Protein AF-A0A6J7L8B0-F1 (afdb_monomer_lite)

Organism: NCBI:txid449393

Secondary structure (DSSP, 8-state):
-HHHHTTS-HHHHTSHHHHHHHHHHHHHHHHHHHHHHHHHHHHHHHHHHHHHHH------TTS-PPPP----HHHHHHHHHHHHHHHHHHHHHHH-TT--HHHHHHHHHHHHHHHHHHHHTHHHHIIIIIHHHHHHHHHHHHHHHHHTHHHHH-GGGTTTSHHHHHHHHHHHHHHHHHHHHHHHHHHHHHHH--

Radius of gyration: 20.3 Å; chains: 1; bounding box: 41×28×69 Å

pLDDT: mean 86.46, std 14.94, range [37.16, 98.25]

Foldseek 3Di:
DLLVVCVPDVVVVPPLVSLLVNLLVLLVVLLVVLVVLVVVLVVVVVVLVVCVVPPPPPPPPPDDPDDDPPPPSVLSNLLSVLSNLLSVLSNQCSVPVLGDLSSLVSNLSSLVSNLVSLVVCLVVCCVQQNNVLSVLLSVLSVLRNVLSVVCNVPSPQQPPDCSVVSSVVSVVSSVVSNVVSVVSSVVSNVVVVD

Structure (mmCIF, N/CA/C/O backbone):
data_AF-A0A6J7L8B0-F1
#
_entry.id   AF-A0A6J7L8B0-F1
#
loop_
_atom_site.group_PDB
_atom_site.id
_atom_site.type_symbol
_atom_site.label_atom_id
_atom_site.label_alt_id
_atom_site.label_comp_id
_atom_site.label_asym_id
_atom_site.label_entity_id
_atom_site.label_seq_id
_atom_site.pdbx_PDB_ins_code
_atom_site.Cartn_x
_atom_site.Cartn_y
_atom_site.Cartn_z
_atom_site.occupancy
_atom_site.B_iso_or_equiv
_atom_site.auth_seq_id
_atom_site.auth_comp_id
_atom_site.auth_asym_id
_atom_site.auth_atom_id
_atom_site.pdbx_PDB_model_num
ATOM 1 N N . MET A 1 1 ? -2.057 14.148 -6.421 1.00 43.88 1 MET A N 1
ATOM 2 C CA . MET A 1 1 ? -2.623 14.858 -7.591 1.00 43.88 1 MET A CA 1
ATOM 3 C C . MET A 1 1 ? -1.571 15.156 -8.665 1.00 43.88 1 MET A C 1
ATOM 5 O O . MET A 1 1 ? -1.911 15.058 -9.833 1.00 43.88 1 MET A O 1
ATOM 9 N N . ALA A 1 2 ? -0.298 15.406 -8.315 1.00 37.16 2 ALA A N 1
ATOM 10 C CA . ALA A 1 2 ? 0.785 15.598 -9.295 1.00 37.16 2 ALA A CA 1
ATOM 11 C C . ALA A 1 2 ? 1.044 14.383 -10.218 1.00 37.16 2 ALA A C 1
ATOM 13 O O . ALA A 1 2 ? 1.330 14.567 -11.392 1.00 37.16 2 ALA A O 1
ATOM 14 N N . THR A 1 3 ? 0.859 13.146 -9.744 1.00 45.25 3 THR A N 1
ATOM 15 C CA . THR A 1 3 ? 1.050 11.918 -10.546 1.00 45.25 3 THR A CA 1
ATOM 16 C C . THR A 1 3 ? 0.014 11.727 -11.659 1.00 45.25 3 THR A C 1
ATOM 18 O O . THR A 1 3 ? 0.317 11.090 -12.659 1.00 45.25 3 THR A O 1
ATOM 21 N N . PHE A 1 4 ? -1.191 12.293 -11.521 1.00 46.09 4 PHE A N 1
ATOM 22 C CA . PHE A 1 4 ? -2.248 12.170 -12.537 1.00 46.09 4 PHE A CA 1
ATOM 23 C C . PHE A 1 4 ? -2.054 13.152 -13.704 1.00 46.09 4 PHE A C 1
ATOM 25 O O . PHE A 1 4 ? -2.478 12.871 -14.818 1.00 46.09 4 PHE A O 1
ATOM 32 N N . PHE A 1 5 ? -1.373 14.281 -13.468 1.00 44.25 5 PHE A N 1
ATOM 33 C CA . PHE A 1 5 ? -1.120 15.300 -14.492 1.00 44.25 5 PHE A CA 1
ATOM 34 C C . PHE A 1 5 ? -0.081 14.863 -15.536 1.00 44.25 5 PHE A C 1
ATOM 36 O O . PHE A 1 5 ? -0.153 15.293 -16.684 1.00 44.25 5 PHE A O 1
ATOM 43 N N . PHE A 1 6 ? 0.841 13.963 -15.178 1.00 47.53 6 PHE A N 1
ATOM 44 C CA . PHE A 1 6 ? 1.826 13.424 -16.122 1.00 47.53 6 PHE A CA 1
ATOM 45 C C . PHE A 1 6 ? 1.233 12.413 -17.112 1.00 47.53 6 PHE A C 1
ATOM 47 O O . PHE A 1 6 ? 1.821 12.199 -18.162 1.00 47.53 6 PHE A O 1
ATOM 54 N N . ALA A 1 7 ? 0.056 11.842 -16.840 1.00 47.72 7 ALA A N 1
ATOM 55 C CA . ALA A 1 7 ? -0.567 10.850 -17.718 1.00 47.72 7 ALA A CA 1
ATOM 56 C C . ALA A 1 7 ? -1.222 11.444 -18.985 1.00 47.72 7 ALA A C 1
ATOM 58 O O . ALA A 1 7 ? -1.631 10.687 -19.859 1.00 47.72 7 ALA A O 1
ATOM 59 N N . ILE A 1 8 ? -1.355 12.774 -19.090 1.00 48.62 8 ILE A N 1
ATOM 60 C CA . ILE A 1 8 ? -2.202 13.421 -20.114 1.00 48.62 8 ILE A CA 1
ATOM 61 C C . ILE A 1 8 ? -1.377 14.082 -21.237 1.00 48.62 8 ILE A C 1
ATOM 63 O O . ILE A 1 8 ? -1.916 14.354 -22.306 1.00 48.62 8 ILE A O 1
ATOM 67 N N . ASN A 1 9 ? -0.067 14.297 -21.050 1.00 47.19 9 ASN A N 1
ATOM 68 C CA . ASN A 1 9 ? 0.798 14.849 -22.096 1.00 47.19 9 ASN A CA 1
ATOM 69 C C . ASN A 1 9 ? 2.010 13.935 -22.372 1.00 47.19 9 ASN A C 1
ATOM 71 O O . ASN A 1 9 ? 2.998 14.010 -21.634 1.00 47.19 9 ASN A O 1
ATOM 75 N N . PRO A 1 10 ? 1.965 13.096 -23.426 1.00 54.75 10 PRO A N 1
ATOM 76 C CA . PRO A 1 10 ? 3.052 12.175 -23.756 1.00 54.75 10 PRO A CA 1
ATOM 77 C C . PRO A 1 10 ? 4.378 12.893 -24.050 1.00 54.75 10 PRO A C 1
ATOM 79 O O . PRO A 1 10 ? 5.430 12.356 -23.727 1.00 54.75 10 PRO A O 1
ATOM 82 N N . ALA A 1 11 ? 4.350 14.141 -24.536 1.00 56.47 11 ALA A N 1
ATOM 83 C CA . ALA A 1 11 ? 5.562 14.903 -24.854 1.00 56.47 11 ALA A CA 1
ATOM 84 C C . ALA A 1 11 ? 6.365 15.347 -23.611 1.00 56.47 11 ALA A C 1
ATOM 86 O O . ALA A 1 11 ? 7.567 15.569 -23.695 1.00 56.47 11 ALA A O 1
ATOM 87 N N . ASN A 1 12 ? 5.730 15.448 -22.435 1.00 48.09 12 ASN A N 1
ATOM 88 C CA . ASN A 1 12 ? 6.424 15.783 -21.181 1.00 48.09 12 ASN A CA 1
ATOM 89 C C . ASN A 1 12 ? 6.913 14.542 -20.411 1.00 48.09 12 ASN A C 1
ATOM 91 O O . ASN A 1 12 ? 7.729 14.674 -19.494 1.00 48.09 12 ASN A O 1
ATOM 95 N N . LEU A 1 13 ? 6.436 13.347 -20.779 1.00 51.28 13 LEU A N 1
ATOM 96 C CA . LEU A 1 13 ? 6.905 12.062 -20.246 1.00 51.28 13 LEU A CA 1
ATOM 97 C C . LEU A 1 13 ? 8.243 11.621 -20.859 1.00 51.28 13 LEU A C 1
ATOM 99 O O . LEU A 1 13 ? 8.919 10.779 -20.275 1.00 51.28 13 LEU A O 1
ATOM 103 N N . GLU A 1 14 ? 8.653 12.210 -21.985 1.00 51.12 14 GLU A N 1
ATOM 104 C CA . GLU A 1 14 ? 9.915 11.871 -22.659 1.00 51.12 14 GLU A CA 1
ATOM 105 C C . GLU A 1 14 ? 11.159 12.376 -21.919 1.00 51.12 14 GLU A C 1
ATOM 107 O O . GLU A 1 14 ? 12.271 11.911 -22.173 1.00 51.12 14 GLU A O 1
ATOM 112 N N . THR A 1 15 ? 11.005 13.278 -20.943 1.00 62.84 15 THR A N 1
ATOM 113 C CA . THR A 1 15 ? 12.126 13.609 -20.062 1.00 62.84 15 THR A CA 1
ATOM 114 C C . THR A 1 15 ? 12.188 12.601 -18.921 1.00 62.84 15 THR A C 1
ATOM 116 O O . THR A 1 15 ? 11.262 12.476 -18.116 1.00 62.84 15 THR A O 1
ATOM 119 N N . SER A 1 16 ? 13.325 11.913 -18.798 1.00 73.00 16 SER A N 1
ATOM 120 C CA . SER A 1 16 ? 13.619 10.974 -17.703 1.00 73.00 16 SER A CA 1
ATOM 121 C C . SER A 1 16 ? 13.335 11.554 -16.304 1.00 73.00 16 SER A C 1
ATOM 123 O O . SER A 1 16 ? 13.082 10.813 -15.356 1.00 73.00 16 SER A O 1
ATOM 125 N N . ASN A 1 17 ? 13.306 12.883 -16.176 1.00 84.31 17 ASN A N 1
ATOM 126 C CA . ASN A 1 17 ? 12.987 13.614 -14.955 1.00 84.31 17 ASN A CA 1
ATOM 127 C C . ASN A 1 17 ? 11.521 13.478 -14.506 1.00 84.31 17 ASN A C 1
ATOM 129 O O . ASN A 1 17 ? 11.278 13.351 -13.306 1.00 84.31 17 ASN A O 1
ATOM 133 N N . GLY A 1 18 ? 10.547 13.473 -15.424 1.00 83.44 18 GLY A N 1
ATOM 134 C CA . GLY A 1 18 ? 9.123 13.370 -15.069 1.00 83.44 18 GLY A CA 1
ATOM 135 C C . GLY A 1 18 ? 8.784 12.017 -14.438 1.00 83.44 18 GLY A C 1
ATOM 136 O O . GLY A 1 18 ? 8.147 11.943 -13.385 1.00 83.44 18 GLY A O 1
ATOM 137 N N . VAL A 1 19 ? 9.309 10.944 -15.031 1.00 84.06 19 VAL A N 1
ATOM 138 C CA . VAL A 1 19 ? 9.176 9.572 -14.521 1.00 84.06 19 VAL A CA 1
ATOM 139 C C . VAL A 1 19 ? 9.835 9.433 -13.143 1.00 84.06 19 VAL A C 1
ATOM 141 O O . VAL A 1 19 ? 9.203 8.956 -12.198 1.00 84.06 19 VAL A O 1
ATOM 144 N N . ARG A 1 20 ? 11.067 9.941 -12.983 1.00 89.06 20 ARG A N 1
ATOM 145 C CA . ARG A 1 20 ? 11.772 9.963 -11.686 1.00 89.06 20 ARG A CA 1
ATOM 146 C C . ARG A 1 20 ? 10.985 10.712 -10.614 1.00 89.06 20 ARG A C 1
ATOM 148 O O . ARG A 1 20 ? 10.916 10.243 -9.480 1.00 89.06 20 ARG A O 1
ATOM 155 N N . PHE A 1 21 ? 10.370 11.842 -10.958 1.00 89.75 21 PHE A N 1
ATOM 156 C CA . PHE A 1 21 ? 9.535 12.600 -10.028 1.00 89.75 21 PHE A CA 1
ATOM 157 C C . PHE A 1 21 ? 8.294 11.806 -9.595 1.00 89.75 21 PHE A C 1
ATOM 159 O O . PHE A 1 21 ? 7.965 11.778 -8.409 1.00 89.75 21 PHE A O 1
ATOM 166 N N . GLY A 1 22 ? 7.637 11.105 -10.525 1.00 88.31 22 GLY A N 1
ATOM 167 C CA . GLY A 1 22 ? 6.504 10.225 -10.222 1.00 88.31 22 GLY A CA 1
ATOM 168 C C . GLY A 1 22 ? 6.873 9.093 -9.258 1.00 88.31 22 GLY A C 1
ATOM 169 O O . GLY A 1 22 ? 6.180 8.878 -8.255 1.00 88.31 22 GLY A O 1
ATOM 170 N N . TYR A 1 23 ? 7.999 8.418 -9.507 1.00 91.94 23 TYR A N 1
ATOM 171 C CA . TYR A 1 23 ? 8.523 7.393 -8.603 1.00 91.94 23 TYR A CA 1
ATOM 172 C C . TYR A 1 23 ? 8.930 7.970 -7.248 1.00 91.94 23 TYR A C 1
ATOM 174 O O . TYR A 1 23 ? 8.567 7.406 -6.219 1.00 91.94 23 TYR A O 1
ATOM 182 N N . GLY A 1 24 ? 9.591 9.129 -7.225 1.00 93.50 24 GLY A N 1
ATOM 183 C CA . GLY A 1 24 ? 10.009 9.798 -5.993 1.00 93.50 24 GLY A CA 1
ATOM 184 C C . GLY A 1 24 ? 8.828 10.225 -5.125 1.00 93.50 24 GLY A C 1
ATOM 185 O O . GLY A 1 24 ? 8.828 9.985 -3.919 1.00 93.50 24 GLY A O 1
ATOM 186 N N . GLY A 1 25 ? 7.778 10.782 -5.735 1.00 93.06 25 GLY A N 1
ATOM 187 C CA . GLY A 1 25 ? 6.542 11.126 -5.034 1.00 93.06 25 GLY A CA 1
ATOM 188 C C . GLY A 1 25 ? 5.835 9.899 -4.453 1.00 93.06 25 GLY A C 1
ATOM 189 O O . GLY A 1 25 ? 5.372 9.934 -3.312 1.00 93.06 25 GLY A O 1
ATOM 190 N N . THR A 1 26 ? 5.800 8.796 -5.206 1.00 93.12 26 THR A N 1
ATOM 191 C CA . THR A 1 26 ? 5.205 7.526 -4.757 1.00 93.12 26 THR A CA 1
ATOM 192 C C . THR A 1 26 ? 6.014 6.908 -3.614 1.00 93.12 26 THR A C 1
ATOM 194 O O . THR A 1 26 ? 5.443 6.564 -2.579 1.00 93.12 26 THR A O 1
ATOM 197 N N . ALA A 1 27 ? 7.344 6.850 -3.745 1.00 95.56 27 ALA A N 1
ATOM 198 C CA . ALA A 1 27 ? 8.252 6.401 -2.693 1.00 95.56 27 ALA A CA 1
ATOM 199 C C . ALA A 1 27 ? 8.060 7.219 -1.410 1.00 95.56 27 ALA A C 1
ATOM 201 O O . ALA A 1 27 ? 7.824 6.654 -0.344 1.00 95.56 27 ALA A O 1
ATOM 202 N N . GLY A 1 28 ? 8.077 8.551 -1.520 1.00 95.81 28 GLY A N 1
ATOM 203 C CA . GLY A 1 28 ? 7.874 9.453 -0.389 1.00 95.81 28 GLY A CA 1
ATOM 204 C C . GLY A 1 28 ? 6.544 9.205 0.326 1.00 95.81 28 GLY A C 1
ATOM 205 O O . GLY A 1 28 ? 6.524 9.069 1.548 1.00 95.81 28 GLY A O 1
ATOM 206 N N . ALA A 1 29 ? 5.442 9.067 -0.418 1.00 95.25 29 ALA A N 1
ATOM 207 C CA . ALA A 1 29 ? 4.128 8.790 0.161 1.00 95.25 29 ALA A CA 1
ATOM 208 C C . ALA A 1 29 ? 4.082 7.452 0.922 1.00 95.25 29 ALA A C 1
ATOM 210 O O . ALA A 1 29 ? 3.548 7.392 2.032 1.00 95.25 29 ALA A O 1
ATOM 211 N N . LEU A 1 30 ? 4.669 6.391 0.359 1.00 96.75 30 LEU A N 1
ATOM 212 C CA . LEU A 1 30 ? 4.726 5.066 0.987 1.00 96.75 30 LEU A CA 1
ATOM 213 C C . LEU A 1 30 ? 5.591 5.070 2.256 1.00 96.75 30 LEU A C 1
ATOM 215 O O . LEU A 1 30 ? 5.172 4.541 3.287 1.00 96.75 30 LEU A O 1
ATOM 219 N N . LEU A 1 31 ? 6.757 5.720 2.213 1.00 97.44 31 LEU A N 1
ATOM 220 C CA . LEU A 1 31 ? 7.666 5.837 3.357 1.00 97.44 31 LEU A CA 1
ATOM 221 C C . LEU A 1 31 ? 7.046 6.658 4.497 1.00 97.44 31 LEU A C 1
ATOM 223 O O . LEU A 1 31 ? 7.072 6.229 5.652 1.00 97.44 31 LEU A O 1
ATOM 227 N N . ILE A 1 32 ? 6.422 7.798 4.182 1.00 97.31 32 ILE A N 1
ATOM 228 C CA . ILE A 1 32 ? 5.696 8.612 5.169 1.00 97.31 32 ILE A CA 1
ATOM 229 C C . ILE A 1 32 ? 4.519 7.822 5.753 1.00 97.31 32 ILE A C 1
ATOM 231 O O . ILE A 1 32 ? 4.300 7.847 6.967 1.00 97.31 32 ILE A O 1
ATOM 235 N N . GLY A 1 33 ? 3.776 7.092 4.916 1.00 95.50 33 GLY A N 1
ATOM 236 C CA . GLY A 1 33 ? 2.678 6.231 5.353 1.00 95.50 33 GLY A CA 1
ATOM 237 C C . GLY A 1 33 ? 3.142 5.137 6.317 1.00 95.50 33 GLY A C 1
ATOM 238 O O . GLY A 1 33 ? 2.541 4.953 7.376 1.00 95.50 33 GLY A O 1
ATOM 239 N N . SER A 1 34 ? 4.251 4.468 5.995 1.00 97.56 34 SER A N 1
ATOM 240 C CA . SER A 1 34 ? 4.892 3.481 6.865 1.00 97.56 34 SER A CA 1
ATOM 241 C C . SER A 1 34 ? 5.281 4.078 8.220 1.00 97.56 34 SER A C 1
ATOM 243 O O . SER A 1 34 ? 4.831 3.588 9.259 1.00 97.56 34 SER A O 1
ATOM 245 N N . LEU A 1 35 ? 6.031 5.187 8.220 1.00 97.50 35 LEU A N 1
ATOM 246 C CA . LEU A 1 35 ? 6.444 5.879 9.442 1.00 97.50 35 LEU A CA 1
ATOM 247 C C . LEU A 1 35 ? 5.237 6.290 10.293 1.00 97.50 35 LEU A C 1
ATOM 249 O O . LEU A 1 35 ? 5.214 6.061 11.501 1.00 97.50 35 LEU A O 1
ATOM 253 N N . THR A 1 36 ? 4.200 6.840 9.662 1.00 96.75 36 THR A N 1
ATOM 254 C CA . THR A 1 36 ? 2.958 7.237 10.338 1.00 96.75 36 THR A CA 1
ATOM 255 C C . THR A 1 36 ? 2.299 6.046 11.032 1.00 96.75 36 THR A C 1
ATOM 257 O O . THR A 1 36 ? 1.925 6.149 12.202 1.00 96.75 36 THR A O 1
ATOM 260 N N . LEU A 1 37 ? 2.189 4.895 10.359 1.00 94.62 37 LEU A N 1
ATOM 261 C CA . LEU A 1 37 ? 1.629 3.686 10.969 1.00 94.62 37 LEU A CA 1
ATOM 262 C C . LEU A 1 37 ? 2.485 3.175 12.131 1.00 94.62 37 LEU A C 1
ATOM 264 O O . LEU A 1 37 ? 1.926 2.794 13.160 1.00 94.62 37 LEU A O 1
ATOM 268 N N . MET A 1 38 ? 3.815 3.213 12.011 1.00 95.81 38 MET A N 1
ATOM 269 C CA . MET A 1 38 ? 4.724 2.825 13.096 1.00 95.81 38 MET A CA 1
ATOM 270 C C . MET A 1 38 ? 4.593 3.746 14.315 1.00 95.81 38 MET A C 1
ATOM 272 O O . MET A 1 38 ? 4.530 3.261 15.445 1.00 95.81 38 MET A O 1
ATOM 276 N N . LEU A 1 39 ? 4.485 5.061 14.113 1.00 95.50 39 LEU A N 1
ATOM 277 C CA . LEU A 1 39 ? 4.281 6.026 15.199 1.00 95.50 39 LEU A CA 1
ATOM 278 C C . LEU A 1 39 ? 2.924 5.826 15.887 1.00 95.50 39 LEU A C 1
ATOM 280 O O . LEU A 1 39 ? 2.846 5.807 17.117 1.00 95.50 39 LEU A O 1
ATOM 284 N N . VAL A 1 40 ? 1.854 5.608 15.113 1.00 93.56 40 VAL A N 1
ATOM 285 C CA . VAL A 1 40 ? 0.523 5.282 15.656 1.00 93.56 40 VAL A CA 1
ATOM 286 C C . VAL A 1 40 ? 0.562 3.976 16.446 1.00 93.56 40 VAL A C 1
ATOM 288 O O . VAL A 1 40 ? -0.042 3.889 17.516 1.00 93.56 40 VAL A O 1
ATOM 291 N N . HIS A 1 41 ? 1.274 2.969 15.942 1.00 92.44 41 HIS A N 1
ATOM 292 C CA . HIS A 1 41 ? 1.460 1.696 16.623 1.00 92.44 41 HIS A CA 1
ATOM 293 C C . HIS A 1 41 ? 2.172 1.880 17.968 1.00 92.44 41 HIS A C 1
ATOM 295 O O . HIS A 1 41 ? 1.626 1.481 18.995 1.00 92.44 41 HIS A O 1
ATOM 301 N N . ARG A 1 42 ? 3.333 2.549 17.980 1.00 93.62 42 ARG A N 1
ATOM 302 C CA . ARG A 1 42 ? 4.112 2.826 19.199 1.00 93.62 42 ARG A CA 1
ATOM 303 C C . ARG A 1 42 ? 3.311 3.605 20.234 1.00 93.62 42 ARG A C 1
ATOM 305 O O . ARG A 1 42 ? 3.318 3.243 21.404 1.00 93.62 42 ARG A O 1
ATOM 312 N N . ARG A 1 43 ? 2.565 4.626 19.802 1.00 93.31 43 ARG A N 1
ATOM 313 C CA . ARG A 1 43 ? 1.696 5.408 20.690 1.00 93.31 43 ARG A CA 1
ATOM 314 C C . ARG A 1 43 ? 0.575 4.558 21.297 1.00 93.31 43 ARG A C 1
ATOM 316 O O . ARG A 1 43 ? 0.244 4.715 22.468 1.00 93.31 43 ARG A O 1
ATOM 323 N N . LYS A 1 44 ? -0.035 3.658 20.521 1.00 89.25 44 LYS A N 1
ATOM 324 C CA . LYS A 1 44 ? -1.056 2.736 21.048 1.00 89.25 44 LYS A CA 1
ATOM 325 C C . LYS A 1 44 ? -0.461 1.728 22.026 1.00 89.25 44 LYS A C 1
ATOM 327 O O . LYS A 1 44 ? -1.081 1.455 23.046 1.00 89.25 44 LYS A O 1
ATOM 332 N N . GLU A 1 45 ? 0.729 1.214 21.730 1.00 89.75 45 GLU A N 1
ATOM 333 C CA . GLU A 1 45 ? 1.461 0.305 22.613 1.00 89.75 45 GLU A CA 1
ATOM 334 C C . GLU A 1 45 ? 1.781 0.985 23.954 1.00 89.75 45 GLU A C 1
ATOM 336 O O . GLU A 1 45 ? 1.525 0.409 25.008 1.00 89.75 45 GLU A O 1
ATOM 341 N N . SER A 1 46 ? 2.266 2.233 23.932 1.00 89.69 46 SER A N 1
ATOM 342 C CA . SER A 1 46 ? 2.584 2.982 25.153 1.00 89.69 46 SER A CA 1
ATOM 343 C C . SER A 1 46 ? 1.344 3.310 25.986 1.00 89.69 46 SER A C 1
ATOM 345 O O . SER A 1 46 ? 1.384 3.179 27.205 1.00 89.69 46 SER A O 1
ATOM 347 N N . HIS A 1 47 ? 0.229 3.698 25.352 1.00 87.12 47 HIS A N 1
ATOM 348 C CA . HIS A 1 47 ? -1.030 3.930 26.070 1.00 87.12 47 HIS A CA 1
ATOM 349 C C . HIS A 1 47 ? -1.572 2.650 26.705 1.00 87.12 47 HIS A C 1
ATOM 351 O O . HIS A 1 47 ? -2.046 2.701 27.835 1.00 87.12 47 HIS A O 1
ATOM 357 N N . LEU A 1 48 ? -1.473 1.515 26.008 1.00 85.69 48 LEU A N 1
ATOM 358 C CA . LEU A 1 48 ? -1.886 0.231 26.560 1.00 85.69 48 LEU A CA 1
ATOM 359 C C . LEU A 1 48 ? -1.027 -0.136 27.776 1.00 85.69 48 LEU A C 1
ATOM 361 O O . LEU A 1 48 ? -1.583 -0.455 28.816 1.00 85.69 48 LEU A O 1
ATOM 365 N N . LYS A 1 49 ? 0.305 -0.016 27.686 1.00 86.25 49 LYS A N 1
ATOM 366 C CA . LYS A 1 49 ? 1.202 -0.263 28.831 1.00 86.25 49 LYS A CA 1
ATOM 367 C C . LYS A 1 49 ? 0.856 0.621 30.031 1.00 86.25 49 LYS A C 1
ATOM 369 O O . LYS A 1 49 ? 0.640 0.093 31.109 1.00 86.25 49 LYS A O 1
ATOM 374 N N . ALA A 1 50 ? 0.664 1.924 29.824 1.00 85.94 50 ALA A N 1
ATOM 375 C CA . ALA A 1 50 ? 0.264 2.833 30.900 1.00 85.94 50 ALA A CA 1
ATOM 376 C C . ALA A 1 50 ? -1.099 2.466 31.525 1.00 85.94 50 ALA A C 1
ATOM 378 O O . ALA A 1 50 ? -1.285 2.610 32.730 1.00 85.94 50 ALA A O 1
ATOM 379 N N . GLN A 1 51 ? -2.059 1.979 30.729 1.00 83.62 51 GLN A N 1
ATOM 380 C CA . GLN A 1 51 ? -3.335 1.472 31.250 1.00 83.62 51 GLN A CA 1
ATOM 381 C C . GLN A 1 51 ? -3.155 0.192 32.068 1.00 83.62 51 GLN A C 1
ATOM 383 O O . GLN A 1 51 ? -3.788 0.062 33.112 1.00 83.62 51 GLN A O 1
ATOM 388 N N . LEU A 1 52 ? -2.291 -0.731 31.635 1.00 82.19 52 LEU A N 1
ATOM 389 C CA . LEU A 1 52 ? -1.945 -1.905 32.438 1.00 82.19 52 LEU A CA 1
ATOM 390 C C . LEU A 1 52 ? -1.275 -1.490 33.758 1.00 82.19 52 LEU A C 1
ATOM 392 O O . LEU A 1 52 ? -1.660 -1.987 34.809 1.00 82.19 52 LEU A O 1
ATOM 396 N N . ASP A 1 53 ? -0.344 -0.539 33.724 1.00 84.88 53 ASP A N 1
ATOM 397 C CA . ASP A 1 53 ? 0.408 -0.124 34.913 1.00 84.88 53 ASP A CA 1
ATOM 398 C C . ASP A 1 53 ? -0.464 0.626 35.940 1.00 84.88 53 ASP A C 1
ATOM 400 O O . ASP A 1 53 ? -0.248 0.504 37.145 1.00 84.88 53 ASP A O 1
ATOM 404 N N . HIS A 1 54 ? -1.478 1.381 35.491 1.00 76.69 54 HIS A N 1
ATOM 405 C CA . HIS A 1 54 ? -2.344 2.181 36.370 1.00 76.69 54 HIS A CA 1
ATOM 406 C C . HIS A 1 54 ? -3.725 1.572 36.664 1.00 76.69 54 HIS A C 1
ATOM 408 O O . HIS A 1 54 ? -4.398 2.033 37.583 1.00 76.69 54 HIS A O 1
ATOM 414 N N . THR A 1 55 ? -4.207 0.602 35.877 1.00 61.19 55 THR A N 1
ATOM 415 C CA . THR A 1 55 ? -5.631 0.195 35.865 1.00 61.19 55 THR A CA 1
ATOM 416 C C . THR A 1 55 ? -5.854 -1.311 36.015 1.00 61.19 55 THR A C 1
ATOM 418 O O . THR A 1 55 ? -6.824 -1.845 35.483 1.00 61.19 55 THR A O 1
ATOM 421 N N . TYR A 1 56 ? -5.043 -2.003 36.816 1.00 56.44 56 TYR A N 1
ATOM 422 C CA . TYR A 1 56 ? -5.514 -3.237 37.453 1.00 56.44 56 TYR A CA 1
ATOM 423 C C . TYR A 1 56 ? -5.941 -2.965 38.903 1.00 56.44 56 TYR A C 1
ATOM 425 O O . TYR A 1 56 ? -5.250 -3.396 39.828 1.00 56.44 56 TYR A O 1
ATOM 433 N N . PRO A 1 57 ? -7.093 -2.304 39.165 1.00 56.78 57 PRO A N 1
ATOM 434 C CA . PRO A 1 57 ? -7.816 -2.677 40.362 1.00 56.78 57 PRO A CA 1
ATOM 435 C C . PRO A 1 57 ? -8.150 -4.159 40.185 1.00 56.78 57 PRO A C 1
ATOM 437 O O . PRO A 1 57 ? -8.741 -4.555 39.178 1.00 56.78 57 PRO A O 1
ATOM 440 N N . VAL A 1 58 ? -7.707 -4.987 41.128 1.00 62.00 58 VAL A N 1
ATOM 441 C CA . VAL A 1 58 ? -8.180 -6.365 41.269 1.00 62.00 58 VAL A CA 1
ATOM 442 C C . VAL A 1 58 ? -9.701 -6.298 41.136 1.00 62.00 58 VAL A C 1
ATOM 444 O O . VAL A 1 58 ? -10.338 -5.664 41.975 1.00 62.00 58 VAL A O 1
ATOM 447 N N . CYS A 1 59 ? -10.277 -6.832 40.048 1.00 63.84 59 CYS A N 1
ATOM 448 C CA . CYS A 1 59 ? -11.730 -6.844 39.886 1.00 63.84 59 CYS A CA 1
ATOM 449 C C . CYS A 1 59 ? -12.286 -7.498 41.162 1.00 63.84 59 CYS A C 1
ATOM 451 O O . CYS A 1 59 ? -11.936 -8.655 41.422 1.00 63.84 59 CYS A O 1
ATOM 453 N N . PRO A 1 60 ? -13.082 -6.796 41.992 1.00 68.88 60 PRO A N 1
ATOM 454 C CA . PRO A 1 60 ? -13.687 -7.427 43.152 1.00 68.88 60 PRO A CA 1
ATOM 455 C C . PRO A 1 60 ? -14.491 -8.632 42.662 1.00 68.88 60 PRO A C 1
ATOM 457 O O . PRO A 1 60 ? -15.136 -8.568 41.608 1.00 68.88 60 PRO A O 1
ATOM 460 N N . ALA A 1 61 ? -14.374 -9.747 43.386 1.00 72.00 61 ALA A N 1
ATOM 461 C CA . ALA A 1 61 ? -14.957 -11.025 43.000 1.00 72.00 61 ALA A CA 1
ATOM 462 C C . ALA A 1 61 ? -16.432 -10.836 42.600 1.00 72.00 61 ALA A C 1
ATOM 464 O O . ALA A 1 61 ? -17.254 -10.442 43.422 1.00 72.00 61 ALA A O 1
ATOM 465 N N . GLY A 1 62 ? -16.746 -11.074 41.322 1.00 74.31 62 GLY A N 1
ATOM 466 C CA . GLY A 1 62 ? -18.108 -10.983 40.785 1.00 74.31 62 GLY A CA 1
ATOM 467 C C . GLY A 1 62 ? -18.374 -9.874 39.760 1.00 74.31 62 GLY A C 1
ATOM 468 O O . GLY A 1 62 ? -19.448 -9.885 39.165 1.00 74.31 62 GLY A O 1
ATOM 469 N N . CYS A 1 63 ? -17.438 -8.954 39.489 1.00 69.81 63 CYS A N 1
ATOM 470 C CA . CYS A 1 63 ? -17.629 -7.944 38.437 1.00 69.81 63 CYS A CA 1
ATOM 471 C C . CYS A 1 63 ? -17.029 -8.413 37.090 1.00 69.81 63 CYS A C 1
ATOM 473 O O . CYS A 1 63 ? -15.862 -8.815 37.066 1.00 69.81 63 CYS A O 1
ATOM 475 N N . PRO A 1 64 ? -17.768 -8.378 35.961 1.00 68.12 64 PRO A N 1
ATOM 476 C CA . PRO A 1 64 ? -17.228 -8.767 34.660 1.00 68.12 64 PRO A CA 1
ATOM 477 C C . PRO A 1 64 ? -16.151 -7.763 34.234 1.00 68.12 64 PRO A C 1
ATOM 479 O O . PRO A 1 64 ? -16.454 -6.620 33.893 1.00 68.12 64 PRO A O 1
ATOM 482 N N . CYS A 1 65 ? -14.882 -8.177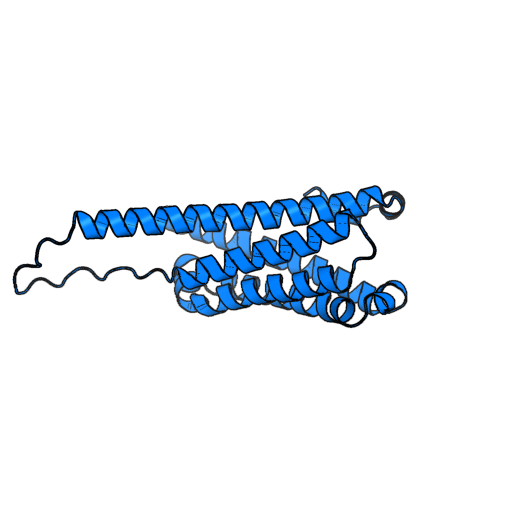 34.273 1.00 69.25 65 CYS A N 1
ATOM 483 C CA . CYS A 1 65 ? -13.780 -7.323 33.847 1.00 69.25 65 CYS A CA 1
ATOM 484 C C . CYS A 1 65 ? -13.998 -6.897 32.386 1.00 69.25 65 CYS A C 1
ATOM 486 O O . CYS A 1 65 ? -14.294 -7.727 31.520 1.00 69.25 65 CYS A O 1
ATOM 488 N N . ALA A 1 66 ? -13.880 -5.594 32.119 1.00 61.34 66 ALA A N 1
ATOM 489 C CA . ALA A 1 66 ? -14.071 -5.051 30.782 1.00 61.34 66 ALA A CA 1
ATOM 490 C C . ALA A 1 66 ? -13.131 -5.764 29.789 1.00 61.34 66 ALA A C 1
ATOM 492 O O . ALA A 1 66 ? -11.949 -5.951 30.093 1.00 61.34 66 ALA A O 1
ATOM 493 N N . PRO A 1 67 ? -13.624 -6.178 28.609 1.00 58.50 67 PRO A N 1
ATOM 494 C CA . PRO A 1 67 ? -12.809 -6.911 27.654 1.00 58.50 67 PRO A CA 1
ATOM 495 C C . PRO A 1 67 ? -11.638 -6.041 27.187 1.00 58.50 67 PRO A C 1
ATOM 497 O O . PRO A 1 67 ? -11.832 -4.968 26.610 1.00 58.50 67 PRO A O 1
ATOM 500 N N . VAL A 1 68 ? -10.415 -6.521 27.415 1.00 60.53 68 VAL A N 1
ATOM 501 C CA . VAL A 1 68 ? -9.192 -5.890 26.911 1.00 60.53 68 VAL A CA 1
ATOM 502 C C . VAL A 1 68 ? -9.238 -5.925 25.385 1.00 60.53 68 VAL A C 1
ATOM 504 O O . VAL A 1 68 ? -9.260 -6.987 24.760 1.00 60.53 68 VAL A O 1
ATOM 507 N N . ILE A 1 69 ? -9.284 -4.747 24.759 1.00 55.25 69 ILE A N 1
ATOM 508 C CA . ILE A 1 69 ? -9.279 -4.623 23.301 1.00 55.25 69 ILE A CA 1
ATOM 509 C C . ILE A 1 69 ? -7.870 -4.963 22.805 1.00 55.25 69 ILE A C 1
ATOM 511 O O . ILE A 1 69 ? -7.009 -4.094 22.680 1.00 55.25 69 ILE A O 1
ATOM 515 N N . HIS A 1 70 ? -7.639 -6.232 22.473 1.00 57.41 70 HIS A N 1
ATOM 516 C CA . HIS A 1 70 ? -6.450 -6.659 21.742 1.00 57.41 70 HIS A CA 1
ATOM 517 C C . HIS A 1 70 ? -6.563 -6.208 20.281 1.00 57.41 70 HIS A C 1
ATOM 519 O O . HIS A 1 70 ? -6.985 -6.946 19.391 1.00 57.41 70 HIS A O 1
ATOM 525 N N . ALA A 1 71 ? -6.206 -4.953 20.009 1.00 61.09 71 ALA A N 1
ATOM 526 C CA . ALA A 1 71 ? -5.860 -4.564 18.651 1.00 61.09 71 ALA A CA 1
ATOM 527 C C . ALA A 1 71 ? -4.621 -5.377 18.240 1.00 61.09 71 ALA A C 1
ATOM 529 O O . ALA A 1 71 ? -3.611 -5.339 18.938 1.00 61.09 71 ALA A O 1
ATOM 530 N N . SER A 1 72 ? -4.696 -6.128 17.135 1.00 78.94 72 SER A N 1
ATOM 531 C CA . SER A 1 72 ? -3.563 -6.924 16.650 1.00 78.94 72 SER A CA 1
ATOM 532 C C . SER A 1 72 ? -2.445 -5.997 16.168 1.00 78.94 72 SER A C 1
ATOM 534 O O . SER A 1 72 ? -2.415 -5.559 15.016 1.00 78.94 72 SER A O 1
ATOM 536 N N . PHE A 1 73 ? -1.538 -5.669 17.086 1.00 87.44 73 PHE A N 1
ATOM 537 C CA . PHE A 1 73 ? -0.320 -4.903 16.843 1.00 87.44 73 PHE A CA 1
ATOM 538 C C . PHE A 1 73 ? 0.463 -5.485 15.658 1.00 87.44 73 PHE A C 1
ATOM 540 O O . PHE A 1 73 ? 0.916 -4.730 14.797 1.00 87.44 73 PHE A O 1
ATOM 547 N N . GLY A 1 74 ? 0.509 -6.817 15.548 1.00 90.31 74 GLY A N 1
ATOM 548 C CA . GLY A 1 74 ? 1.180 -7.527 14.460 1.00 90.31 74 GLY A CA 1
ATOM 549 C C . GLY A 1 74 ? 0.694 -7.126 13.066 1.00 90.31 74 GLY A C 1
ATOM 550 O O . GLY A 1 74 ? 1.519 -6.911 12.185 1.00 90.31 74 GLY A O 1
ATOM 551 N N . VAL A 1 75 ? -0.614 -6.928 12.863 1.00 92.81 75 VAL A N 1
ATOM 552 C CA . VAL A 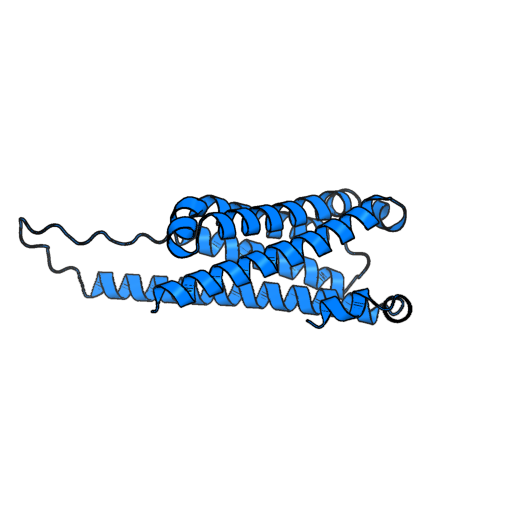1 75 ? -1.133 -6.522 11.545 1.00 92.81 75 VAL A CA 1
ATOM 553 C C . VAL A 1 75 ? -0.691 -5.108 11.175 1.00 92.81 75 VAL A C 1
ATOM 555 O O . VAL A 1 75 ? -0.317 -4.857 10.032 1.00 92.81 75 VAL A O 1
ATOM 558 N N . VAL A 1 76 ? -0.717 -4.172 12.128 1.00 92.62 76 VAL A N 1
ATOM 559 C CA . VAL A 1 76 ? -0.285 -2.791 11.858 1.00 92.62 76 VAL A CA 1
ATOM 560 C C . VAL A 1 76 ? 1.199 -2.763 11.498 1.00 92.62 76 VAL A C 1
ATOM 562 O O . VAL A 1 76 ? 1.572 -2.085 10.543 1.00 92.62 76 VAL A O 1
ATOM 565 N N . SER A 1 77 ? 2.023 -3.539 12.208 1.00 94.88 77 SER A N 1
ATOM 566 C CA . SER A 1 77 ? 3.440 -3.701 11.874 1.00 94.88 77 SER A CA 1
ATOM 567 C C . SER A 1 77 ? 3.625 -4.320 10.490 1.00 94.88 77 SER A C 1
ATOM 569 O O . SER A 1 77 ? 4.420 -3.808 9.713 1.00 94.88 77 SER A O 1
ATOM 571 N N . LEU A 1 78 ? 2.845 -5.349 10.138 1.00 96.00 78 LEU A N 1
ATOM 572 C CA . LEU A 1 78 ? 2.900 -6.001 8.826 1.00 96.00 78 LEU A CA 1
ATOM 573 C C . LEU A 1 78 ? 2.602 -5.023 7.679 1.00 96.00 78 LEU A C 1
ATOM 575 O O . LEU A 1 78 ? 3.353 -4.965 6.708 1.00 96.00 78 LEU A O 1
ATOM 579 N N . VAL A 1 79 ? 1.542 -4.217 7.808 1.00 96.50 79 VAL A N 1
ATOM 580 C CA . VAL A 1 79 ? 1.192 -3.197 6.806 1.00 96.50 79 VAL A CA 1
ATOM 581 C C . VAL A 1 79 ? 2.271 -2.115 6.733 1.00 96.50 79 VAL A C 1
ATOM 583 O O . VAL A 1 79 ? 2.666 -1.725 5.637 1.00 96.50 79 VAL A O 1
ATOM 586 N N . ALA A 1 80 ? 2.786 -1.648 7.874 1.00 96.94 80 ALA A N 1
ATOM 587 C CA . ALA A 1 80 ? 3.847 -0.644 7.904 1.0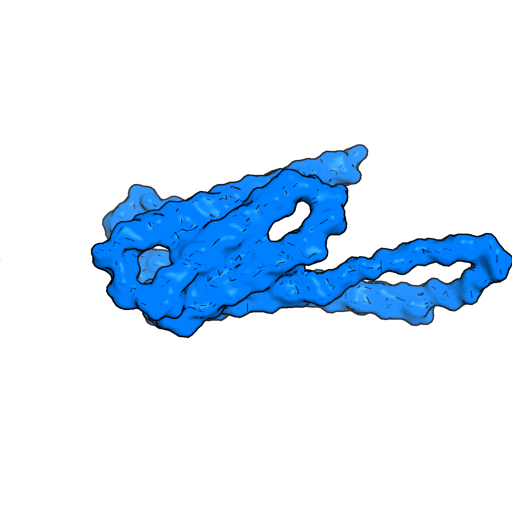0 96.94 80 ALA A CA 1
ATOM 588 C C . ALA A 1 80 ? 5.144 -1.150 7.252 1.00 96.94 80 ALA A C 1
ATOM 590 O O . ALA A 1 80 ? 5.750 -0.428 6.460 1.00 96.94 80 ALA A O 1
ATOM 591 N N . SER A 1 81 ? 5.543 -2.392 7.529 1.00 97.81 81 SER A N 1
ATOM 592 C CA . SER A 1 81 ? 6.676 -3.052 6.876 1.00 97.81 81 SER A CA 1
ATOM 593 C C . SER A 1 81 ? 6.440 -3.226 5.376 1.00 97.81 81 SER A C 1
ATOM 595 O O . SER A 1 81 ? 7.342 -2.946 4.592 1.00 97.81 81 SER A O 1
ATOM 597 N N . GLY A 1 82 ? 5.228 -3.606 4.960 1.00 97.94 82 GLY A N 1
ATOM 598 C CA . GLY A 1 82 ? 4.860 -3.689 3.546 1.00 97.94 82 GLY A CA 1
ATOM 599 C C . GLY A 1 82 ? 5.008 -2.350 2.819 1.00 97.94 82 GLY A C 1
ATOM 600 O O . GLY A 1 82 ? 5.669 -2.286 1.786 1.00 97.94 82 GLY A O 1
ATOM 601 N N . LEU A 1 83 ? 4.484 -1.261 3.395 1.00 97.94 83 LEU A N 1
ATOM 602 C CA . LEU A 1 83 ? 4.645 0.096 2.853 1.00 97.94 83 LEU A CA 1
ATOM 603 C C . LEU A 1 83 ? 6.113 0.543 2.810 1.00 97.94 83 LEU A C 1
ATOM 605 O O . LEU A 1 83 ? 6.518 1.184 1.845 1.00 97.94 83 LEU A O 1
ATOM 609 N N . LEU A 1 84 ? 6.912 0.195 3.826 1.00 98.25 84 LEU A N 1
ATOM 610 C CA . LEU A 1 84 ? 8.342 0.516 3.872 1.00 98.25 84 LEU A CA 1
ATOM 611 C C . LEU A 1 84 ? 9.088 -0.163 2.723 1.00 98.25 84 LEU A C 1
ATOM 613 O O . LEU A 1 84 ? 9.761 0.503 1.943 1.00 98.25 84 LEU A O 1
ATOM 617 N N . ILE A 1 85 ? 8.934 -1.484 2.612 1.00 98.25 85 ILE A N 1
ATOM 618 C CA . ILE A 1 85 ? 9.568 -2.307 1.578 1.00 98.25 85 ILE A CA 1
ATOM 619 C C . ILE A 1 85 ? 9.162 -1.803 0.191 1.00 98.25 85 ILE A C 1
ATOM 621 O O . ILE A 1 85 ? 10.010 -1.611 -0.679 1.00 98.25 85 ILE A O 1
ATOM 625 N N . TRP A 1 86 ? 7.874 -1.510 0.012 1.00 97.94 86 TRP A N 1
ATOM 626 C CA . TRP A 1 86 ? 7.360 -0.998 -1.248 1.00 97.94 86 TRP A CA 1
ATOM 627 C C . TRP A 1 86 ? 7.925 0.388 -1.593 1.00 97.94 86 TRP A C 1
ATOM 629 O O . TRP A 1 86 ? 8.347 0.625 -2.725 1.00 97.94 86 TRP A O 1
ATOM 639 N N . GLY A 1 87 ? 7.987 1.291 -0.610 1.00 97.44 87 GLY A N 1
ATOM 640 C CA . GLY A 1 87 ? 8.570 2.622 -0.767 1.00 97.44 87 GLY A CA 1
ATOM 641 C C . GLY A 1 87 ? 10.057 2.579 -1.123 1.00 97.44 87 GLY A C 1
ATOM 642 O O . GLY A 1 87 ? 10.492 3.340 -1.984 1.00 97.44 87 GLY A O 1
ATOM 643 N N . ILE A 1 88 ? 10.822 1.653 -0.531 1.00 97.56 88 ILE A N 1
ATOM 644 C CA . ILE A 1 88 ? 12.237 1.426 -0.872 1.00 97.56 88 ILE A CA 1
ATOM 645 C C . ILE A 1 88 ? 12.378 0.933 -2.317 1.00 97.56 88 ILE A C 1
ATOM 647 O O . ILE A 1 88 ? 13.232 1.440 -3.044 1.00 97.56 88 ILE A O 1
ATOM 651 N N . GLY A 1 89 ? 11.522 0.004 -2.759 1.00 96.44 89 GLY A N 1
ATOM 652 C CA . GLY A 1 89 ? 11.479 -0.426 -4.160 1.00 96.44 89 GLY A CA 1
ATOM 653 C C . GLY A 1 89 ? 11.309 0.763 -5.110 1.00 96.44 89 GLY A C 1
ATOM 654 O O . GLY A 1 89 ? 12.132 0.976 -5.998 1.00 96.44 89 GLY A O 1
ATOM 655 N N . PHE A 1 90 ? 10.317 1.620 -4.847 1.00 95.25 90 PHE A N 1
ATOM 656 C CA . PHE A 1 90 ? 10.084 2.837 -5.633 1.00 95.25 90 PHE A CA 1
ATOM 657 C C . PHE A 1 90 ? 11.216 3.865 -5.566 1.00 95.25 90 PHE A C 1
ATOM 659 O O . PHE A 1 90 ? 11.498 4.516 -6.571 1.00 95.25 90 PHE A O 1
ATOM 666 N N . ALA A 1 91 ? 11.907 3.991 -4.433 1.00 95.88 91 ALA A N 1
ATOM 667 C CA . ALA A 1 91 ? 13.089 4.844 -4.337 1.00 95.88 91 ALA A CA 1
ATOM 668 C C . ALA A 1 91 ? 14.214 4.363 -5.274 1.00 95.88 91 ALA A C 1
ATOM 670 O O . ALA A 1 91 ? 14.898 5.186 -5.882 1.00 95.88 91 ALA A O 1
ATOM 671 N N . GLY A 1 92 ? 14.359 3.048 -5.472 1.00 94.75 92 GLY A N 1
ATOM 672 C CA . GLY A 1 92 ? 15.285 2.478 -6.456 1.00 94.75 92 GLY A CA 1
ATOM 673 C C . GLY A 1 92 ? 15.003 2.944 -7.891 1.00 94.75 92 GLY A C 1
ATOM 674 O O . GLY A 1 92 ? 15.934 3.287 -8.622 1.00 94.75 92 GLY A O 1
ATOM 675 N N . HIS A 1 93 ? 13.724 3.062 -8.265 1.00 91.75 93 HIS A N 1
ATOM 676 C CA . HIS A 1 93 ? 13.309 3.558 -9.585 1.00 91.75 93 HIS A CA 1
ATOM 677 C C . HIS A 1 93 ? 13.611 5.051 -9.807 1.00 91.75 93 HIS A C 1
ATOM 679 O O . HIS A 1 93 ? 13.717 5.505 -10.945 1.00 91.75 93 HIS A O 1
ATOM 685 N N . VAL A 1 94 ? 13.816 5.836 -8.742 1.00 92.94 94 VAL A N 1
ATOM 686 C CA . VAL A 1 94 ? 14.284 7.229 -8.869 1.00 92.94 94 VAL A CA 1
ATOM 687 C C . VAL A 1 94 ? 15.719 7.278 -9.390 1.00 92.94 94 VAL A C 1
ATOM 689 O O . VAL A 1 94 ? 16.069 8.188 -10.142 1.00 92.94 94 VAL A O 1
ATOM 692 N N . VAL A 1 95 ? 16.551 6.303 -9.010 1.00 93.00 95 VAL A N 1
ATOM 693 C CA . VAL A 1 95 ? 17.955 6.209 -9.435 1.00 93.00 95 VAL A CA 1
ATOM 694 C C . VAL A 1 95 ? 18.044 5.626 -10.844 1.00 93.00 95 VAL A C 1
ATOM 696 O O . VAL A 1 95 ? 18.706 6.213 -11.705 1.00 93.00 95 VAL A O 1
ATOM 699 N N . GLN A 1 96 ? 17.334 4.522 -11.089 1.00 91.06 96 GLN A N 1
ATOM 700 C CA . GLN A 1 96 ? 17.277 3.820 -12.373 1.00 91.06 96 GLN A CA 1
ATOM 701 C C . GLN A 1 96 ? 15.811 3.670 -12.818 1.00 91.06 96 GLN A C 1
ATOM 703 O O . GLN A 1 96 ? 15.141 2.748 -12.359 1.00 91.06 96 GLN A O 1
ATOM 708 N N . PRO A 1 97 ? 15.300 4.560 -13.692 1.00 87.12 97 PRO A N 1
ATOM 709 C CA . PRO A 1 97 ? 13.887 4.578 -14.094 1.00 87.12 97 PRO A CA 1
ATOM 710 C C . PRO A 1 97 ? 13.402 3.298 -14.770 1.00 87.12 97 PRO A C 1
ATOM 712 O O . PRO A 1 97 ? 12.259 2.909 -14.563 1.00 87.12 97 PRO A O 1
ATOM 715 N N . GLU A 1 98 ? 14.278 2.620 -15.514 1.00 83.25 98 GLU A N 1
ATOM 716 C CA . GLU A 1 98 ? 14.000 1.302 -16.109 1.00 83.25 98 GLU A CA 1
ATOM 717 C C . GLU A 1 98 ? 13.753 0.224 -15.040 1.00 83.25 98 GLU A C 1
ATOM 719 O O . GLU A 1 98 ? 13.101 -0.786 -15.285 1.00 83.25 98 GLU A O 1
ATOM 724 N N . GLY A 1 99 ? 14.205 0.480 -13.811 1.00 85.38 99 GLY A N 1
ATOM 725 C CA . GLY A 1 99 ? 14.064 -0.419 -12.687 1.00 85.38 99 GLY A CA 1
ATOM 726 C C . GLY A 1 99 ? 15.114 -1.516 -12.665 1.00 85.38 99 GLY A C 1
ATOM 727 O O . GLY A 1 99 ? 15.690 -1.916 -13.670 1.00 85.38 99 GLY A O 1
ATOM 728 N N . THR A 1 100 ? 15.355 -2.030 -11.466 1.00 92.81 100 THR A N 1
ATOM 729 C CA . THR A 1 100 ? 16.113 -3.267 -11.280 1.00 92.81 100 THR A CA 1
ATOM 730 C C . THR A 1 100 ? 15.147 -4.371 -10.894 1.00 92.81 100 THR A C 1
ATOM 732 O O . THR A 1 100 ? 14.121 -4.109 -10.261 1.00 92.81 100 THR A O 1
ATOM 735 N N . ARG A 1 101 ? 15.507 -5.629 -11.177 1.00 94.31 101 ARG A N 1
ATOM 736 C CA . ARG A 1 101 ? 14.754 -6.790 -10.677 1.00 94.31 101 ARG A CA 1
ATOM 737 C C . ARG A 1 101 ? 14.514 -6.693 -9.167 1.00 94.31 101 ARG A C 1
ATOM 739 O O . ARG A 1 101 ? 13.421 -6.973 -8.692 1.00 94.31 101 ARG A O 1
ATOM 746 N N . PHE A 1 102 ? 15.524 -6.248 -8.419 1.00 96.19 102 PHE A N 1
ATOM 747 C CA . PHE A 1 102 ? 15.424 -6.060 -6.975 1.00 96.19 102 PHE A CA 1
ATOM 748 C C . PHE A 1 102 ? 14.325 -5.058 -6.588 1.00 96.19 102 PHE A C 1
ATOM 750 O O . PHE A 1 102 ? 13.492 -5.375 -5.743 1.00 96.19 102 PHE A O 1
ATOM 757 N N . ALA A 1 103 ? 14.274 -3.888 -7.231 1.00 96.00 103 ALA A N 1
ATOM 758 C CA . ALA A 1 103 ? 13.254 -2.875 -6.963 1.00 96.00 103 ALA A CA 1
ATOM 759 C C . ALA A 1 103 ? 11.828 -3.393 -7.232 1.00 96.00 103 ALA A C 1
ATOM 761 O O . ALA A 1 103 ? 10.940 -3.216 -6.393 1.00 96.00 103 ALA A O 1
ATOM 762 N N . TRP A 1 104 ? 11.634 -4.120 -8.338 1.00 95.44 104 TRP A N 1
ATOM 763 C CA . TRP A 1 104 ? 10.353 -4.744 -8.675 1.00 95.44 104 TRP A CA 1
ATOM 764 C C . TRP A 1 104 ? 9.948 -5.843 -7.687 1.00 95.44 104 TRP A C 1
ATOM 766 O O . TRP A 1 104 ? 8.802 -5.877 -7.241 1.00 95.44 104 TRP A O 1
ATOM 776 N N . VAL A 1 105 ? 10.890 -6.693 -7.264 1.00 97.44 105 VAL A N 1
ATOM 777 C CA . VAL A 1 105 ? 10.650 -7.713 -6.228 1.00 97.44 105 VAL A CA 1
ATOM 778 C C . VAL A 1 105 ? 10.211 -7.066 -4.913 1.00 97.44 105 VAL A C 1
ATOM 780 O O . VAL A 1 105 ? 9.240 -7.520 -4.304 1.00 97.44 105 VAL A O 1
ATOM 783 N N . LEU A 1 106 ? 10.862 -5.977 -4.487 1.00 97.88 106 LEU A N 1
ATOM 784 C CA . LEU A 1 106 ? 10.426 -5.232 -3.304 1.00 97.88 106 LEU A CA 1
ATOM 785 C C . LEU A 1 106 ? 9.015 -4.653 -3.484 1.00 97.88 106 LEU A C 1
ATOM 787 O O . LEU A 1 106 ? 8.223 -4.687 -2.545 1.00 97.88 106 LEU A O 1
ATOM 791 N N . ALA A 1 107 ? 8.658 -4.169 -4.676 1.00 96.62 107 ALA A N 1
ATOM 792 C CA . ALA A 1 107 ? 7.313 -3.665 -4.941 1.00 96.62 107 ALA A CA 1
ATOM 793 C C . ALA A 1 107 ? 6.234 -4.762 -4.869 1.00 96.62 107 ALA A C 1
ATOM 795 O O . ALA A 1 107 ? 5.177 -4.551 -4.261 1.00 96.62 107 ALA A O 1
ATOM 796 N N . VAL A 1 108 ? 6.508 -5.954 -5.415 1.00 97.44 108 VAL A N 1
ATOM 797 C CA . VAL A 1 108 ? 5.626 -7.130 -5.298 1.00 97.44 108 VAL A CA 1
ATOM 798 C C . VAL A 1 108 ? 5.460 -7.527 -3.832 1.00 97.44 108 VAL A C 1
ATOM 800 O O . VAL A 1 108 ? 4.336 -7.590 -3.337 1.00 97.44 108 VAL A O 1
ATOM 803 N N . ILE A 1 109 ? 6.566 -7.747 -3.114 1.00 98.19 109 ILE A N 1
ATOM 804 C CA . ILE A 1 109 ? 6.537 -8.188 -1.712 1.00 98.19 109 ILE A CA 1
ATOM 805 C C . ILE A 1 109 ? 5.844 -7.141 -0.837 1.00 98.19 109 ILE A C 1
ATOM 807 O O . ILE A 1 109 ? 4.958 -7.473 -0.052 1.00 98.19 109 ILE A O 1
ATOM 811 N N . GLY A 1 110 ? 6.208 -5.869 -0.985 1.00 97.88 110 GLY A N 1
ATOM 812 C CA . GLY A 1 110 ? 5.652 -4.782 -0.191 1.00 97.88 110 GLY A CA 1
ATOM 813 C C . GLY A 1 110 ? 4.138 -4.638 -0.368 1.00 97.88 110 GLY A C 1
ATOM 814 O O . GLY A 1 110 ? 3.402 -4.622 0.622 1.00 97.88 110 GLY A O 1
ATOM 815 N N . SER A 1 111 ? 3.649 -4.622 -1.613 1.00 97.56 111 SER A N 1
ATOM 816 C CA . SER A 1 111 ? 2.204 -4.576 -1.900 1.00 97.56 111 SER A CA 1
ATOM 817 C C . SER A 1 111 ? 1.459 -5.836 -1.427 1.00 97.56 111 SER A C 1
ATOM 819 O O . SER A 1 111 ? 0.359 -5.730 -0.872 1.00 97.56 111 SER A O 1
ATOM 821 N N . ALA A 1 112 ? 2.066 -7.021 -1.540 1.00 98.00 112 ALA A N 1
ATOM 822 C CA . ALA A 1 112 ? 1.477 -8.275 -1.068 1.00 98.00 112 ALA A CA 1
ATOM 823 C C . ALA A 1 112 ? 1.353 -8.318 0.464 1.00 98.00 112 ALA A C 1
ATOM 825 O O . ALA A 1 112 ? 0.331 -8.763 0.995 1.00 98.00 112 ALA A O 1
ATOM 826 N N . LEU A 1 113 ? 2.350 -7.802 1.192 1.00 98.00 113 LEU A N 1
ATOM 827 C CA . LEU A 1 113 ? 2.308 -7.673 2.652 1.00 98.00 113 LEU A CA 1
ATOM 828 C C . LEU A 1 113 ? 1.205 -6.710 3.104 1.00 98.00 113 LEU A C 1
ATOM 830 O O . LEU A 1 113 ? 0.459 -7.033 4.030 1.00 98.00 113 LEU A O 1
ATOM 834 N N . VAL A 1 114 ? 1.047 -5.564 2.428 1.00 97.50 114 VAL A N 1
ATOM 835 C CA . VAL A 1 114 ? -0.060 -4.626 2.693 1.00 97.50 114 VAL A CA 1
ATOM 836 C C . VAL A 1 114 ? -1.409 -5.316 2.484 1.00 97.50 114 VAL A C 1
ATOM 838 O O . VAL A 1 114 ? -2.273 -5.259 3.359 1.00 97.50 114 VAL A O 1
ATOM 841 N N . THR A 1 115 ? -1.569 -6.023 1.366 1.00 97.62 115 THR A N 1
ATOM 842 C CA . THR A 1 115 ? -2.794 -6.763 1.025 1.00 97.62 115 THR A CA 1
ATOM 843 C C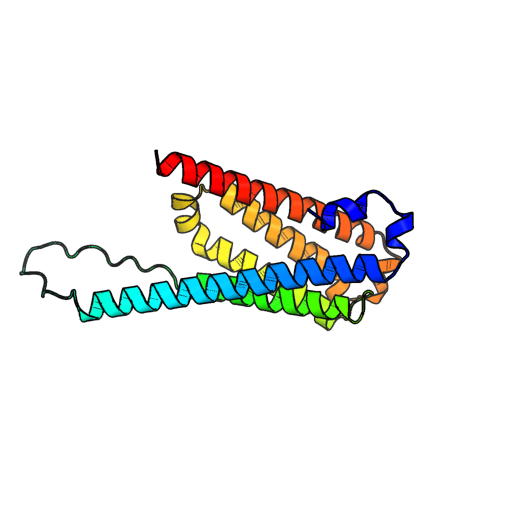 . THR A 1 115 ? -3.122 -7.824 2.074 1.00 97.62 115 THR A C 1
ATOM 845 O O . THR A 1 115 ? -4.246 -7.891 2.575 1.00 97.62 115 THR A O 1
ATOM 848 N N . THR A 1 116 ? -2.120 -8.611 2.468 1.00 97.44 116 THR A N 1
ATOM 849 C CA . THR A 1 116 ? -2.251 -9.663 3.482 1.00 97.44 116 THR A CA 1
ATOM 850 C C . THR A 1 116 ? -2.595 -9.077 4.847 1.00 97.44 116 THR A C 1
ATOM 852 O O . THR A 1 116 ? -3.475 -9.595 5.529 1.00 97.44 116 THR A O 1
ATOM 855 N N . GLY A 1 117 ? -1.971 -7.962 5.238 1.00 96.31 117 GLY A N 1
ATOM 856 C CA . GLY A 1 117 ? -2.296 -7.265 6.480 1.00 96.31 117 GLY A CA 1
ATOM 857 C C . GLY A 1 117 ? -3.739 -6.757 6.510 1.00 96.31 117 GLY A C 1
ATOM 858 O O . GLY A 1 117 ? -4.448 -6.968 7.495 1.00 96.31 117 GLY A O 1
ATOM 859 N N . LEU A 1 118 ? -4.223 -6.163 5.415 1.00 95.44 118 LEU A N 1
ATOM 860 C CA . LEU A 1 118 ? -5.629 -5.760 5.300 1.00 95.44 118 LEU A CA 1
ATOM 861 C C . LEU A 1 118 ? -6.582 -6.964 5.389 1.00 95.44 118 LEU A C 1
ATOM 863 O O . LEU A 1 118 ? -7.600 -6.885 6.080 1.00 95.44 118 LEU A O 1
ATOM 867 N N . GLY A 1 119 ? -6.234 -8.084 4.746 1.00 96.75 119 GLY A N 1
ATOM 868 C CA . GLY A 1 119 ? -6.998 -9.334 4.795 1.00 96.75 119 GLY A CA 1
ATOM 869 C C . GLY A 1 119 ? -7.044 -9.964 6.190 1.00 96.75 119 GLY A C 1
ATOM 870 O O . GLY A 1 119 ? -8.121 -10.308 6.678 1.00 96.75 119 GLY A O 1
ATOM 871 N N . ALA A 1 120 ? -5.904 -10.036 6.878 1.00 95.88 120 ALA A N 1
ATOM 872 C CA . ALA A 1 120 ? -5.787 -10.609 8.219 1.00 95.88 120 ALA A CA 1
ATOM 873 C C . ALA A 1 120 ? -6.658 -9.879 9.255 1.00 95.88 120 ALA A C 1
ATOM 875 O O . ALA A 1 120 ? -7.117 -10.482 10.223 1.00 95.88 120 ALA A O 1
ATOM 876 N N . HIS A 1 121 ? -6.933 -8.589 9.040 1.00 92.81 121 HIS A N 1
ATOM 877 C CA . HIS A 1 121 ? -7.775 -7.780 9.928 1.00 92.81 121 HIS A CA 1
ATOM 878 C C . HIS A 1 121 ? -9.130 -7.416 9.317 1.00 92.81 121 HIS A C 1
ATOM 880 O O . HIS A 1 121 ? -9.805 -6.499 9.795 1.00 92.81 121 HIS A O 1
ATOM 886 N N . PHE A 1 122 ? -9.563 -8.150 8.287 1.00 94.62 122 PHE A N 1
ATOM 887 C CA . PHE A 1 122 ? -10.784 -7.871 7.531 1.00 94.62 122 PHE A CA 1
ATOM 888 C C . PHE A 1 122 ? -12.022 -7.737 8.421 1.00 94.62 122 PHE A C 1
ATOM 890 O O . PHE A 1 122 ? -12.799 -6.793 8.277 1.00 94.62 122 PHE A O 1
ATOM 897 N N . GLN A 1 123 ? -12.212 -8.652 9.376 1.00 94.31 123 GLN A N 1
ATOM 898 C CA . GLN A 1 123 ? -13.393 -8.636 10.242 1.00 94.31 123 GLN A CA 1
ATOM 899 C C . GLN A 1 123 ? -13.444 -7.384 11.128 1.00 94.31 123 GLN A C 1
ATOM 901 O O . GLN A 1 123 ? -14.502 -6.768 11.274 1.00 94.31 123 GLN A O 1
ATOM 906 N N . HIS A 1 124 ? -12.308 -6.993 11.710 1.00 91.19 124 HIS A N 1
ATOM 907 C CA . HIS A 1 124 ? -12.226 -5.827 12.584 1.00 91.19 124 HIS A CA 1
ATOM 908 C C . HIS A 1 124 ? -12.330 -4.522 11.790 1.00 91.19 124 HIS A C 1
ATOM 910 O O . HIS A 1 124 ? -13.148 -3.658 12.119 1.00 91.19 124 HIS A O 1
ATOM 916 N N . LEU A 1 125 ? -11.540 -4.390 10.719 1.00 90.44 125 LEU A N 1
ATOM 917 C CA . LEU A 1 125 ? -11.569 -3.224 9.837 1.00 90.44 125 LEU A CA 1
ATOM 918 C C . LEU A 1 125 ? -12.943 -3.069 9.181 1.00 90.44 125 LEU A C 1
ATOM 920 O O . LEU A 1 125 ? -13.465 -1.962 9.113 1.00 90.44 125 LEU A O 1
ATOM 924 N N . GLY A 1 126 ? -13.581 -4.171 8.786 1.00 93.12 126 GLY A N 1
ATOM 925 C CA . GLY A 1 126 ? -14.907 -4.169 8.180 1.00 93.12 126 GLY A CA 1
ATOM 926 C C . GLY A 1 126 ? -16.006 -3.657 9.114 1.00 93.12 126 GLY A C 1
ATOM 927 O O . GLY A 1 126 ? -16.922 -2.984 8.646 1.00 93.12 126 GLY A O 1
ATOM 928 N N . LYS A 1 127 ? -15.908 -3.906 10.429 1.00 93.25 127 LYS A N 1
ATOM 929 C CA . LYS A 1 127 ? -16.834 -3.334 11.428 1.00 93.25 127 LYS A CA 1
ATOM 930 C C . LYS A 1 127 ? -16.631 -1.823 11.601 1.00 93.25 12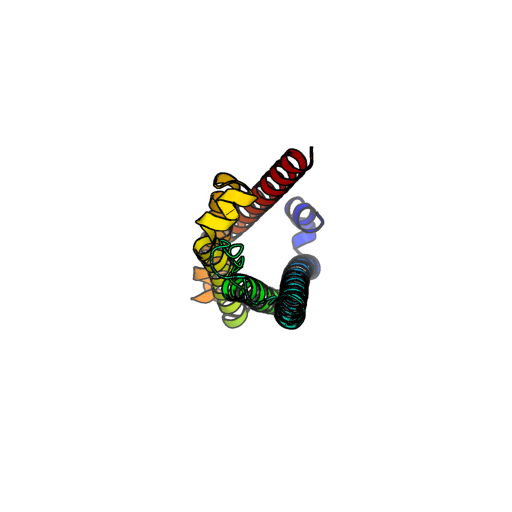7 LYS A C 1
ATOM 932 O O . LYS A 1 127 ? -17.607 -1.088 11.720 1.00 93.25 127 LYS A O 1
ATOM 937 N N . ARG A 1 128 ? -15.375 -1.361 11.603 1.00 91.25 128 ARG A N 1
ATOM 938 C CA . ARG A 1 128 ? -15.009 0.053 11.822 1.00 91.25 128 ARG A CA 1
ATOM 939 C C . ARG A 1 128 ? -15.236 0.924 10.583 1.00 91.25 128 ARG A C 1
ATOM 941 O O . ARG A 1 128 ? -15.825 1.994 10.684 1.00 91.25 128 ARG A O 1
ATOM 948 N N . PHE A 1 129 ? -14.786 0.460 9.424 1.00 93.19 129 PHE A N 1
ATOM 949 C CA . PHE A 1 129 ? -14.693 1.249 8.193 1.00 93.19 129 PHE A CA 1
ATOM 950 C C . PHE A 1 129 ? -15.665 0.806 7.093 1.00 93.19 129 PHE A C 1
ATOM 952 O O . PHE A 1 129 ? -15.823 1.505 6.096 1.00 93.19 129 PHE A O 1
ATOM 959 N N . GLY A 1 130 ? -16.363 -0.314 7.292 1.00 94.81 130 GLY A N 1
ATOM 960 C CA . GLY A 1 130 ? -17.261 -0.912 6.310 1.00 94.81 130 GLY A CA 1
ATOM 961 C C . GLY A 1 130 ? -16.561 -1.989 5.482 1.00 94.81 130 GLY A C 1
ATOM 962 O O . GLY A 1 130 ? -15.484 -1.773 4.932 1.00 94.81 130 GLY A O 1
ATOM 963 N N . ARG A 1 131 ? -17.188 -3.166 5.371 1.00 96.50 131 ARG A N 1
ATOM 964 C CA . ARG A 1 131 ? -16.619 -4.331 4.666 1.00 96.50 131 ARG A CA 1
ATOM 965 C C . ARG A 1 131 ? -16.281 -4.031 3.207 1.00 96.50 131 ARG A C 1
ATOM 967 O O . ARG A 1 131 ? -15.202 -4.397 2.763 1.00 96.50 131 ARG A O 1
ATOM 974 N N . ALA A 1 132 ? -17.167 -3.330 2.497 1.00 97.19 132 ALA A N 1
ATOM 975 C CA . ALA A 1 132 ? -16.976 -3.007 1.084 1.00 97.19 132 ALA A CA 1
ATOM 976 C C . ALA A 1 132 ? -15.691 -2.198 0.834 1.00 97.19 132 ALA A C 1
ATOM 978 O O . ALA A 1 132 ? -14.934 -2.533 -0.070 1.00 97.19 132 ALA A O 1
ATOM 979 N N . ALA A 1 133 ? -15.394 -1.206 1.682 1.00 96.88 133 ALA A N 1
ATOM 980 C CA . ALA A 1 133 ? -14.166 -0.422 1.570 1.00 96.88 133 ALA A CA 1
ATOM 981 C C . ALA A 1 133 ? -12.918 -1.307 1.720 1.00 96.88 133 ALA A C 1
ATOM 983 O O . ALA A 1 133 ? -11.973 -1.187 0.950 1.00 96.88 133 ALA A O 1
ATOM 984 N N . ILE A 1 134 ? -12.932 -2.245 2.673 1.00 97.06 134 ILE A N 1
ATOM 985 C CA . ILE A 1 134 ? -11.794 -3.145 2.894 1.00 97.06 134 ILE A CA 1
ATOM 986 C C . ILE A 1 134 ? -11.631 -4.141 1.742 1.00 97.06 134 ILE A C 1
ATOM 988 O O . ILE A 1 134 ? -10.503 -4.373 1.322 1.00 97.06 134 ILE A O 1
ATOM 992 N N . VAL A 1 135 ? -12.724 -4.686 1.190 1.00 98.06 135 VAL A N 1
ATOM 993 C CA . VAL A 1 135 ? -12.656 -5.561 0.002 1.00 98.06 135 VAL A CA 1
ATOM 994 C C . VAL A 1 135 ? -12.016 -4.826 -1.177 1.00 98.06 135 VAL A C 1
ATOM 996 O O . VAL A 1 135 ? -11.110 -5.364 -1.806 1.00 98.06 135 VAL A O 1
ATOM 999 N N . ILE A 1 136 ? -12.441 -3.587 -1.445 1.00 97.88 136 ILE A N 1
ATOM 1000 C CA . ILE A 1 136 ? -11.881 -2.766 -2.528 1.00 97.88 136 ILE A CA 1
ATOM 1001 C C . ILE A 1 136 ? -10.397 -2.465 -2.270 1.00 97.88 136 ILE A C 1
ATOM 1003 O O . ILE A 1 136 ? -9.585 -2.572 -3.188 1.00 97.88 136 ILE A O 1
ATOM 1007 N N . GLY A 1 137 ? -10.019 -2.168 -1.024 1.00 97.19 137 GLY A N 1
ATOM 1008 C CA . GLY A 1 137 ? -8.623 -1.946 -0.641 1.00 97.19 137 GLY A CA 1
ATOM 1009 C C . GLY A 1 137 ? -7.739 -3.182 -0.835 1.00 97.19 137 GLY A C 1
ATOM 1010 O O . GLY A 1 137 ? -6.633 -3.069 -1.358 1.00 97.19 137 GLY A O 1
ATOM 1011 N N . ILE A 1 138 ? -8.237 -4.371 -0.478 1.00 97.88 138 ILE A N 1
ATOM 1012 C CA . ILE A 1 138 ? -7.544 -5.650 -0.716 1.00 97.88 138 ILE A CA 1
ATOM 1013 C C . ILE A 1 138 ? -7.393 -5.901 -2.221 1.00 97.88 138 ILE A C 1
ATOM 1015 O O . ILE A 1 138 ? -6.299 -6.224 -2.676 1.00 97.88 138 ILE A O 1
ATOM 1019 N N . ALA A 1 139 ? -8.461 -5.711 -3.002 1.00 98.00 139 ALA A N 1
ATOM 1020 C CA . ALA A 1 139 ? -8.420 -5.882 -4.454 1.00 98.00 139 ALA A CA 1
ATOM 1021 C C . ALA A 1 139 ? -7.406 -4.932 -5.113 1.00 98.00 139 ALA A C 1
ATOM 1023 O O . ALA A 1 139 ? -6.637 -5.352 -5.972 1.00 98.00 139 ALA A O 1
ATOM 1024 N N . SER A 1 140 ? -7.350 -3.676 -4.661 1.00 97.38 140 SER A N 1
ATOM 1025 C CA . SER A 1 140 ? -6.348 -2.704 -5.106 1.00 97.38 140 SER A CA 1
ATOM 1026 C C . SER A 1 140 ? -4.919 -3.187 -4.855 1.00 97.38 140 SER A C 1
ATOM 1028 O O . SER A 1 140 ? -4.080 -3.121 -5.751 1.00 97.38 140 SER A O 1
ATOM 1030 N N . GLY A 1 141 ? -4.640 -3.666 -3.640 1.00 96.56 141 GLY A N 1
ATOM 1031 C CA . GLY A 1 141 ? -3.330 -4.197 -3.272 1.00 96.56 141 GLY A CA 1
ATOM 1032 C C . GLY A 1 141 ? -2.924 -5.401 -4.124 1.00 96.56 141 GLY A C 1
ATOM 1033 O O . GLY A 1 141 ? -1.817 -5.429 -4.660 1.00 96.56 141 GLY A O 1
ATOM 1034 N N . ALA A 1 142 ? -3.854 -6.337 -4.335 1.00 97.75 142 ALA A N 1
ATOM 1035 C CA . ALA A 1 142 ? -3.636 -7.515 -5.168 1.00 97.75 142 ALA A CA 1
ATOM 1036 C C . ALA A 1 142 ? -3.339 -7.154 -6.634 1.00 97.75 142 ALA A C 1
ATOM 1038 O O . ALA A 1 142 ? -2.423 -7.718 -7.228 1.00 97.75 142 ALA A O 1
ATOM 1039 N N . ILE A 1 143 ? -4.066 -6.187 -7.208 1.00 97.25 143 ILE A N 1
ATOM 1040 C CA . ILE A 1 143 ? -3.840 -5.717 -8.585 1.00 97.25 143 ILE A CA 1
ATOM 1041 C C . ILE A 1 143 ? -2.429 -5.143 -8.748 1.00 97.25 143 ILE A C 1
ATOM 1043 O O . ILE A 1 143 ? -1.776 -5.423 -9.752 1.00 97.25 143 ILE A O 1
ATOM 1047 N N . TRP A 1 144 ? -1.930 -4.389 -7.765 1.00 96.06 144 TRP A N 1
ATOM 1048 C CA . TRP A 1 144 ? -0.548 -3.908 -7.794 1.00 96.06 144 TRP A CA 1
ATOM 1049 C C . TRP A 1 144 ? 0.465 -5.048 -7.714 1.00 96.06 144 TRP A C 1
ATOM 1051 O O . TRP A 1 144 ? 1.388 -5.083 -8.524 1.00 96.06 144 TRP A O 1
ATOM 1061 N N . SER A 1 145 ? 0.278 -6.007 -6.802 1.00 96.31 145 SER A N 1
ATOM 1062 C CA . SER A 1 145 ? 1.183 -7.158 -6.687 1.00 96.31 145 SER A CA 1
ATOM 1063 C C . SER A 1 145 ? 1.257 -7.971 -7.980 1.00 96.31 145 SER A C 1
ATOM 1065 O O . SER A 1 145 ? 2.346 -8.365 -8.386 1.00 96.31 145 SER A O 1
ATOM 1067 N N . VAL A 1 146 ? 0.117 -8.186 -8.646 1.00 95.38 146 VAL A N 1
ATOM 1068 C CA . VAL A 1 146 ? 0.060 -8.888 -9.938 1.00 95.38 146 VAL A CA 1
ATOM 1069 C C . VAL A 1 146 ? 0.707 -8.059 -11.045 1.00 95.38 146 VAL A C 1
ATOM 1071 O O . VAL A 1 146 ? 1.495 -8.602 -11.813 1.00 95.38 146 VAL A O 1
ATOM 1074 N N . GLY A 1 147 ? 0.432 -6.753 -11.110 1.00 93.06 147 GLY A N 1
ATOM 1075 C CA . GLY A 1 147 ? 0.998 -5.873 -12.136 1.00 93.06 147 GLY A CA 1
ATOM 1076 C C . GLY A 1 147 ? 2.530 -5.874 -12.141 1.00 93.06 147 GLY A C 1
ATOM 1077 O O . GLY A 1 147 ? 3.140 -5.958 -13.205 1.00 93.06 147 GLY A O 1
ATOM 1078 N N . TYR A 1 148 ? 3.154 -5.867 -10.959 1.00 94.06 148 TYR A N 1
ATOM 1079 C CA . TYR A 1 148 ? 4.616 -5.879 -10.815 1.00 94.06 148 TYR A CA 1
ATOM 1080 C C . TYR A 1 148 ? 5.266 -7.254 -11.033 1.00 94.06 148 TYR A C 1
ATOM 1082 O O . TYR A 1 148 ? 6.492 -7.341 -11.084 1.00 94.06 148 TYR A O 1
ATOM 1090 N N . LEU A 1 149 ? 4.486 -8.335 -11.143 1.00 93.75 149 LEU A N 1
ATOM 1091 C CA . LEU A 1 149 ? 5.027 -9.694 -11.110 1.00 93.75 149 LEU A CA 1
ATOM 1092 C C . LEU A 1 149 ? 5.933 -10.005 -12.307 1.00 93.75 149 LEU A C 1
ATOM 1094 O O . LEU A 1 149 ? 7.001 -10.579 -12.107 1.00 93.75 149 LEU A O 1
ATOM 1098 N N . LEU A 1 150 ? 5.548 -9.622 -13.530 1.00 89.81 150 LEU A N 1
ATOM 1099 C CA . LEU A 1 150 ? 6.386 -9.909 -14.699 1.00 89.81 150 LEU A CA 1
ATOM 1100 C C . LEU A 1 150 ? 7.697 -9.129 -14.649 1.00 89.81 150 LEU A C 1
ATOM 1102 O O . LEU A 1 150 ? 8.742 -9.715 -14.883 1.00 89.81 150 LEU A O 1
ATOM 1106 N N . GLU A 1 151 ? 7.660 -7.856 -14.259 1.00 90.94 151 GLU A N 1
ATOM 1107 C CA . GLU A 1 151 ? 8.863 -7.025 -14.120 1.00 90.94 151 GLU A CA 1
ATOM 1108 C C . GLU A 1 151 ? 9.798 -7.544 -13.013 1.00 90.94 151 GLU A C 1
ATOM 1110 O O . GLU A 1 151 ? 11.020 -7.423 -13.088 1.00 90.94 151 GLU A O 1
ATOM 1115 N N . ALA A 1 152 ? 9.243 -8.188 -11.981 1.00 93.81 152 ALA A N 1
ATOM 1116 C CA . ALA A 1 152 ? 10.030 -8.880 -10.964 1.00 93.81 152 ALA A CA 1
ATOM 1117 C C . ALA A 1 152 ? 10.678 -10.179 -11.486 1.00 93.81 152 ALA A C 1
ATOM 1119 O O . ALA A 1 152 ? 11.715 -10.594 -10.965 1.00 93.81 152 ALA A O 1
ATOM 1120 N N . ILE A 1 153 ? 10.096 -10.821 -12.503 1.00 93.56 153 ILE A N 1
ATOM 1121 C CA . ILE A 1 153 ? 10.643 -12.027 -13.140 1.00 93.56 153 ILE A CA 1
ATOM 1122 C C . ILE A 1 153 ? 11.666 -11.634 -14.208 1.00 93.56 153 ILE A C 1
ATOM 1124 O O . ILE A 1 153 ? 12.811 -12.079 -14.153 1.00 93.56 153 ILE A O 1
ATOM 1128 N N . ASP A 1 154 ? 11.297 -10.767 -15.143 1.00 90.31 154 ASP A N 1
ATOM 1129 C CA . ASP A 1 154 ? 12.130 -10.316 -16.252 1.00 90.31 154 ASP A CA 1
ATOM 1130 C C . ASP A 1 154 ? 11.894 -8.823 -16.558 1.00 90.31 154 ASP A C 1
ATOM 1132 O O . ASP A 1 154 ? 11.019 -8.488 -17.358 1.00 90.31 154 ASP A O 1
ATOM 1136 N N . PRO A 1 155 ? 12.702 -7.920 -15.968 1.00 86.81 155 PRO A N 1
ATOM 1137 C CA . PRO A 1 155 ? 12.606 -6.480 -16.221 1.00 86.81 155 PRO A CA 1
ATOM 1138 C C . PRO A 1 155 ? 12.869 -6.085 -17.682 1.00 86.81 155 PRO A C 1
ATOM 1140 O O . PRO A 1 155 ? 12.506 -4.993 -18.109 1.00 86.81 155 PRO A O 1
ATOM 1143 N N . SER A 1 156 ? 13.546 -6.941 -18.458 1.00 84.06 156 SER A N 1
ATOM 1144 C CA . SER A 1 156 ? 13.892 -6.634 -19.851 1.00 84.06 156 SER A CA 1
ATOM 1145 C C . SER A 1 156 ? 12.731 -6.876 -20.820 1.00 84.06 156 SER A C 1
ATOM 1147 O O . SER A 1 156 ? 12.705 -6.307 -21.911 1.00 84.06 156 SER A O 1
ATOM 1149 N N . ALA A 1 157 ? 11.733 -7.662 -20.405 1.00 76.56 157 ALA A N 1
ATOM 1150 C CA . ALA A 1 157 ? 10.544 -7.964 -21.196 1.00 76.56 157 ALA A CA 1
ATOM 1151 C C . ALA A 1 157 ? 9.520 -6.815 -21.222 1.00 76.56 157 ALA A C 1
ATOM 1153 O O . ALA A 1 157 ? 8.627 -6.814 -22.074 1.00 76.56 157 ALA A O 1
ATOM 1154 N N . GLY A 1 158 ? 9.633 -5.843 -20.309 1.00 68.81 158 GLY A N 1
ATOM 1155 C CA . GLY A 1 158 ? 8.686 -4.740 -20.149 1.00 68.81 158 GLY A CA 1
ATOM 1156 C C . GLY A 1 158 ? 8.494 -3.928 -21.435 1.00 68.81 158 GLY A C 1
ATOM 1157 O O . GLY A 1 158 ? 7.441 -4.041 -22.057 1.00 68.81 158 GLY A O 1
ATOM 1158 N N . PRO A 1 159 ? 9.500 -3.181 -21.923 1.00 69.00 159 PRO A N 1
ATOM 1159 C CA . PRO A 1 159 ? 9.314 -2.171 -22.973 1.00 69.00 159 PRO A CA 1
ATOM 1160 C C . PRO A 1 159 ? 8.780 -2.693 -24.317 1.00 69.00 159 PRO A C 1
ATOM 1162 O O . PRO A 1 159 ? 8.274 -1.915 -25.122 1.00 69.00 159 PRO A O 1
ATOM 1165 N N . LEU A 1 160 ? 8.911 -3.996 -24.576 1.00 67.06 160 LEU A N 1
ATOM 1166 C CA . LEU A 1 160 ? 8.607 -4.623 -25.864 1.00 67.06 160 LEU A CA 1
ATOM 1167 C C . LEU A 1 160 ? 7.357 -5.510 -25.836 1.00 67.06 160 LEU A C 1
ATOM 1169 O O . LEU A 1 160 ? 6.960 -6.033 -26.877 1.00 67.06 160 LEU A O 1
ATOM 1173 N N . SER A 1 161 ? 6.728 -5.701 -24.674 1.00 76.44 161 SER A N 1
ATOM 1174 C CA . SER A 1 161 ? 5.591 -6.609 -24.528 1.00 76.44 161 SER A CA 1
ATOM 1175 C C . SER A 1 161 ? 4.286 -5.870 -24.237 1.00 76.44 161 SER A C 1
ATOM 1177 O O . SER A 1 161 ? 4.251 -4.801 -23.629 1.00 76.44 161 SER A O 1
ATOM 1179 N N . SER A 1 162 ? 3.162 -6.498 -24.595 1.00 83.12 162 SER A N 1
ATOM 1180 C CA . SER A 1 162 ? 1.826 -6.042 -24.187 1.00 83.12 162 SER A CA 1
ATOM 1181 C C . SER A 1 162 ? 1.673 -5.936 -22.665 1.00 83.12 162 SER A C 1
ATOM 1183 O O . SER A 1 162 ? 0.767 -5.257 -22.184 1.00 83.12 162 SER A O 1
ATOM 1185 N N . TRP A 1 163 ? 2.551 -6.594 -21.894 1.00 81.62 163 TRP A N 1
ATOM 1186 C CA . TRP A 1 163 ? 2.557 -6.517 -20.437 1.00 81.62 163 TRP A CA 1
ATOM 1187 C C . TRP A 1 163 ? 2.756 -5.102 -19.922 1.00 81.62 163 TRP A C 1
ATOM 1189 O O . TRP A 1 163 ? 2.126 -4.731 -18.939 1.00 81.62 163 TRP A O 1
ATOM 1199 N N . TYR A 1 164 ? 3.552 -4.281 -20.600 1.00 82.19 164 TYR A N 1
ATOM 1200 C CA . TYR A 1 164 ? 3.773 -2.905 -20.166 1.00 82.19 164 TYR A CA 1
ATOM 1201 C C . TYR A 1 164 ? 2.478 -2.087 -20.160 1.00 82.19 164 TYR A C 1
ATOM 1203 O O . TYR A 1 164 ? 2.199 -1.336 -19.225 1.00 82.19 164 TYR A O 1
ATOM 1211 N N . THR A 1 165 ? 1.612 -2.305 -21.154 1.00 86.06 165 THR A N 1
ATOM 1212 C CA . THR A 1 165 ? 0.260 -1.735 -21.168 1.00 86.06 165 THR A CA 1
ATOM 1213 C C . THR A 1 165 ? -0.581 -2.267 -20.006 1.00 86.06 165 THR A C 1
ATOM 1215 O O . THR A 1 165 ? -1.258 -1.486 -19.334 1.00 86.06 165 THR A O 1
ATOM 1218 N N . TYR A 1 166 ? -0.513 -3.573 -19.721 1.00 86.19 166 TYR A N 1
ATOM 1219 C CA . TYR A 1 166 ? -1.200 -4.168 -18.570 1.00 86.19 166 TYR A CA 1
ATOM 1220 C C . TYR A 1 166 ? -0.691 -3.614 -17.233 1.00 86.19 166 TYR A C 1
ATOM 1222 O O . TYR A 1 166 ? -1.505 -3.339 -16.356 1.00 86.19 166 TYR A O 1
ATOM 1230 N N . LEU A 1 167 ? 0.612 -3.369 -17.084 1.00 88.06 167 LEU A N 1
ATOM 1231 C CA . LEU A 1 167 ? 1.209 -2.764 -15.895 1.00 88.06 167 LEU A CA 1
ATOM 1232 C C . LEU A 1 167 ? 0.607 -1.381 -15.626 1.00 88.06 167 LEU A C 1
ATOM 1234 O O . LEU A 1 167 ? 0.148 -1.122 -14.512 1.00 88.06 167 LEU A O 1
ATOM 1238 N N . PHE A 1 168 ? 0.550 -0.504 -16.633 1.00 87.81 168 PHE A N 1
ATOM 1239 C CA . PHE A 1 168 ? -0.067 0.818 -16.473 1.00 87.81 168 PHE A CA 1
ATOM 1240 C C . PHE A 1 168 ? -1.569 0.746 -16.217 1.00 87.81 168 PHE A C 1
ATOM 1242 O O . PHE A 1 168 ? -2.087 1.527 -15.416 1.00 87.81 168 PHE A O 1
ATOM 1249 N N . LEU A 1 169 ? -2.268 -0.207 -16.837 1.00 89.88 169 LEU A N 1
ATOM 1250 C CA . LEU A 1 169 ? -3.679 -0.453 -16.554 1.00 89.88 169 LEU A CA 1
ATOM 1251 C C . LEU A 1 169 ? -3.876 -0.865 -15.087 1.00 89.88 169 LEU A C 1
ATOM 1253 O O . LEU A 1 169 ? -4.687 -0.261 -14.386 1.00 89.88 169 LEU A O 1
ATOM 1257 N N . CYS A 1 170 ? -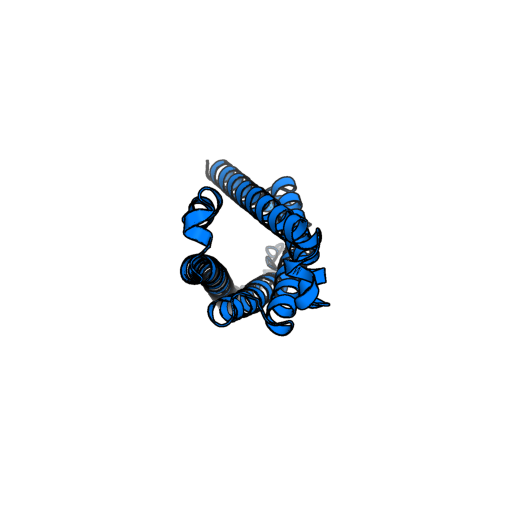3.094 -1.829 -14.593 1.00 93.06 170 CYS A N 1
ATOM 1258 C CA . CYS A 1 170 ? -3.079 -2.235 -13.188 1.00 93.06 170 CYS A CA 1
ATOM 1259 C C . CYS A 1 170 ? -2.750 -1.051 -12.270 1.00 93.06 170 CYS A C 1
ATOM 1261 O O . CYS A 1 170 ? -3.392 -0.877 -11.234 1.00 93.06 170 CYS A O 1
ATOM 1263 N N . TYR A 1 171 ? -1.797 -0.201 -12.660 1.00 89.56 171 TYR A N 1
ATOM 1264 C CA . TYR A 1 171 ? -1.429 0.990 -11.903 1.00 89.56 171 TYR A CA 1
ATOM 1265 C C . TYR A 1 171 ? -2.603 1.966 -11.785 1.00 89.56 171 TYR A C 1
ATOM 1267 O O . TYR A 1 171 ? -2.949 2.371 -10.672 1.00 89.56 171 TYR A O 1
ATOM 1275 N N . GLY A 1 172 ? -3.246 2.303 -12.906 1.00 89.94 172 GLY A N 1
ATOM 1276 C CA . GLY A 1 172 ? -4.398 3.203 -12.956 1.00 89.94 172 GLY A CA 1
ATOM 1277 C C . GLY A 1 172 ? -5.595 2.662 -12.176 1.00 89.94 172 GLY A C 1
ATOM 1278 O O . GLY A 1 172 ? -6.140 3.361 -11.319 1.00 89.94 172 GLY A O 1
ATOM 1279 N N . VAL A 1 173 ? -5.960 1.395 -12.399 1.00 95.25 173 VAL A N 1
ATOM 1280 C CA . VAL A 1 173 ? -7.056 0.730 -11.679 1.00 95.25 173 VAL A CA 1
ATOM 1281 C C . VAL A 1 173 ? -6.759 0.666 -10.180 1.00 95.25 173 VAL A C 1
ATOM 1283 O O . VAL A 1 173 ? -7.614 1.039 -9.379 1.00 95.25 173 VAL A O 1
ATOM 1286 N N . GLY A 1 174 ? -5.545 0.280 -9.777 1.00 95.00 174 GLY A N 1
ATOM 1287 C CA . GLY A 1 174 ? -5.144 0.255 -8.369 1.00 95.00 174 GLY A CA 1
ATOM 1288 C C . GLY A 1 174 ? -5.262 1.629 -7.699 1.00 95.00 174 GLY A C 1
ATOM 1289 O O . GLY A 1 174 ? -5.838 1.756 -6.620 1.00 95.00 174 GLY A O 1
ATOM 1290 N N . HIS A 1 175 ? -4.825 2.704 -8.362 1.00 93.00 175 HIS A N 1
ATOM 1291 C CA . HIS A 1 175 ? -4.979 4.060 -7.820 1.00 93.00 175 HIS A CA 1
ATOM 1292 C C . HIS A 1 175 ? -6.448 4.463 -7.654 1.00 93.00 175 HIS A C 1
ATOM 1294 O O . HIS A 1 175 ? -6.810 5.026 -6.618 1.00 93.00 175 HIS A O 1
ATOM 1300 N N . LEU A 1 176 ? -7.302 4.150 -8.633 1.00 96.44 176 LEU A N 1
ATOM 1301 C CA . LEU A 1 176 ? -8.740 4.425 -8.558 1.00 96.44 176 LEU A CA 1
ATOM 1302 C C . LEU A 1 176 ? -9.406 3.660 -7.407 1.00 96.44 176 LEU A C 1
ATOM 1304 O O . LEU A 1 176 ? -10.156 4.252 -6.630 1.00 96.44 176 LEU A O 1
ATOM 1308 N N . LEU A 1 177 ? -9.098 2.370 -7.246 1.00 97.50 177 LEU A N 1
ATOM 1309 C CA . LEU A 1 177 ? -9.645 1.548 -6.164 1.00 97.50 177 LEU A CA 1
ATOM 1310 C C . LEU A 1 177 ? -9.141 1.998 -4.786 1.00 97.50 177 LEU A C 1
ATOM 1312 O O . LEU A 1 177 ? -9.916 2.043 -3.828 1.00 97.50 177 LEU A O 1
ATOM 1316 N N . THR A 1 178 ? -7.873 2.398 -4.674 1.00 95.31 178 THR A N 1
ATOM 1317 C CA . THR A 1 178 ? -7.334 2.985 -3.440 1.00 95.31 178 THR A CA 1
ATOM 1318 C C . THR A 1 178 ? -8.027 4.302 -3.104 1.00 95.31 178 THR A C 1
ATOM 1320 O O . THR A 1 178 ? -8.472 4.484 -1.971 1.00 95.31 178 THR A O 1
ATOM 1323 N N . ALA A 1 179 ? -8.191 5.205 -4.074 1.00 96.06 179 ALA A N 1
ATOM 1324 C CA . ALA A 1 179 ? -8.903 6.463 -3.863 1.00 96.06 179 ALA A CA 1
ATOM 1325 C C . ALA A 1 179 ? -10.354 6.219 -3.416 1.00 96.06 179 ALA A C 1
ATOM 1327 O O . ALA A 1 179 ? -10.807 6.810 -2.433 1.00 96.06 179 ALA A O 1
ATOM 1328 N N . LEU A 1 180 ? -11.056 5.288 -4.070 1.00 97.50 180 LEU A N 1
ATOM 1329 C CA . LEU A 1 180 ? -12.413 4.891 -3.699 1.00 97.50 180 LEU A CA 1
ATOM 1330 C C . LEU A 1 180 ? -12.471 4.326 -2.274 1.00 97.50 180 LEU A C 1
ATOM 1332 O O . LEU A 1 180 ? -13.337 4.714 -1.490 1.00 97.50 180 LEU A O 1
ATOM 1336 N N . THR A 1 181 ? -11.512 3.473 -1.908 1.00 97.12 181 THR A N 1
ATOM 1337 C CA . THR A 1 181 ? -11.377 2.936 -0.546 1.00 97.12 181 THR A CA 1
ATOM 1338 C C . THR A 1 181 ? -11.267 4.064 0.476 1.00 97.12 181 THR A C 1
ATOM 1340 O O . THR A 1 181 ? -12.019 4.083 1.451 1.00 97.12 181 THR A O 1
ATOM 1343 N N . LEU A 1 182 ? -10.385 5.040 0.242 1.00 95.56 182 LEU A N 1
ATOM 1344 C CA . LEU A 1 182 ? -10.187 6.178 1.144 1.00 95.56 182 LEU A CA 1
ATOM 1345 C C . LEU A 1 182 ? -11.452 7.035 1.283 1.00 95.56 182 LEU A C 1
ATOM 1347 O O . LEU A 1 182 ? -11.821 7.393 2.402 1.00 95.56 182 LEU A O 1
ATOM 1351 N N . VAL A 1 183 ? -12.154 7.312 0.179 1.00 97.50 183 VAL A N 1
ATOM 1352 C CA . VAL A 1 183 ? -13.425 8.057 0.195 1.00 97.50 183 VAL A CA 1
ATOM 1353 C C . VAL A 1 183 ? -14.486 7.320 1.017 1.00 97.50 183 VAL A C 1
ATOM 1355 O O . VAL A 1 183 ? -15.167 7.935 1.840 1.00 97.50 183 VAL A O 1
ATOM 1358 N N . MET A 1 184 ? -14.611 6.000 0.853 1.00 97.12 184 MET A N 1
ATOM 1359 C CA . MET A 1 184 ? -15.569 5.193 1.615 1.00 97.12 184 MET A CA 1
ATOM 1360 C C . MET A 1 184 ? -15.236 5.159 3.110 1.00 97.12 184 MET A C 1
ATOM 1362 O O . MET A 1 184 ? -16.134 5.335 3.937 1.00 97.12 184 MET A O 1
ATOM 1366 N N . VAL A 1 185 ? -13.956 4.987 3.458 1.00 95.88 185 VAL A N 1
ATOM 1367 C CA . VAL A 1 185 ? -13.471 5.026 4.847 1.00 95.88 185 VAL A CA 1
ATOM 1368 C C . VAL A 1 185 ? -13.768 6.388 5.479 1.00 95.88 185 VAL A C 1
ATOM 1370 O O . VAL A 1 185 ? -14.321 6.444 6.579 1.00 95.88 185 VAL A O 1
ATOM 1373 N N . ALA A 1 186 ? -13.452 7.485 4.781 1.00 95.00 186 ALA A N 1
ATOM 1374 C CA . ALA A 1 186 ? -13.694 8.843 5.260 1.00 95.00 186 ALA A CA 1
ATOM 1375 C C . ALA A 1 186 ? -15.190 9.101 5.476 1.00 95.00 186 ALA A C 1
ATOM 1377 O O . ALA A 1 186 ? -15.595 9.506 6.565 1.00 95.00 186 ALA A O 1
ATOM 1378 N N . ARG A 1 187 ? -16.033 8.782 4.483 1.00 96.75 187 ARG A N 1
ATOM 1379 C CA . ARG A 1 187 ? -17.493 8.933 4.581 1.00 96.75 187 ARG A CA 1
ATOM 1380 C C . ARG A 1 187 ? -18.071 8.135 5.751 1.00 96.75 187 ARG A C 1
ATOM 1382 O O . ARG A 1 187 ? -18.903 8.656 6.494 1.00 96.75 187 ARG A O 1
ATOM 1389 N N . ARG A 1 188 ? -17.632 6.883 5.938 1.00 94.56 188 ARG A N 1
ATOM 1390 C CA . ARG A 1 188 ? -18.068 6.049 7.069 1.00 94.56 188 ARG A CA 1
ATOM 1391 C C . ARG A 1 188 ? -17.680 6.681 8.400 1.00 94.56 188 ARG A C 1
ATOM 1393 O O . ARG A 1 188 ? -18.521 6.725 9.291 1.00 94.56 188 ARG A O 1
ATOM 1400 N N . LYS A 1 189 ? -16.450 7.188 8.521 1.00 93.44 189 LYS A N 1
ATOM 1401 C CA . LYS A 1 189 ? -15.975 7.853 9.739 1.00 93.44 189 LYS A CA 1
ATOM 1402 C C . LYS A 1 189 ? -16.815 9.093 10.067 1.00 93.44 189 LYS A C 1
ATOM 1404 O O . LYS A 1 189 ? -17.326 9.176 11.174 1.00 93.44 189 LYS A O 1
ATOM 1409 N N . PHE A 1 190 ? -17.068 9.964 9.087 1.00 93.88 190 PHE A N 1
ATOM 1410 C CA . PHE A 1 190 ? -17.925 11.144 9.268 1.00 93.88 190 PHE A CA 1
ATOM 1411 C C . PHE A 1 190 ? -19.361 10.810 9.693 1.00 93.88 190 PHE A C 1
ATOM 1413 O O . PHE A 1 190 ? -20.000 11.609 10.367 1.00 93.88 190 PHE A O 1
ATOM 1420 N N . THR A 1 191 ? -19.883 9.647 9.295 1.00 94.94 191 THR A N 1
ATOM 1421 C CA . THR A 1 191 ? -21.243 9.221 9.671 1.00 94.94 191 THR A CA 1
ATOM 1422 C C . THR A 1 191 ? -21.315 8.726 11.118 1.00 94.94 191 THR A C 1
ATOM 1424 O O . THR A 1 191 ? -22.372 8.810 11.720 1.00 94.94 191 THR A O 1
ATOM 1427 N N . LEU A 1 192 ? -20.222 8.188 11.669 1.00 91.19 192 LEU A N 1
ATOM 1428 C CA . LEU A 1 192 ? -20.186 7.649 13.037 1.00 91.19 192 LEU A CA 1
ATOM 1429 C C . LEU A 1 192 ? -19.917 8.714 14.109 1.00 91.19 192 LEU A C 1
ATOM 1431 O O . LEU A 1 192 ? -20.096 8.435 15.288 1.00 91.19 192 LEU A O 1
ATOM 1435 N N . GLU A 1 193 ? -19.427 9.888 13.712 1.00 89.12 193 GLU A N 1
ATOM 1436 C CA . GLU A 1 193 ? -19.143 11.019 14.609 1.00 89.12 193 GLU A CA 1
ATOM 1437 C C . GLU A 1 193 ? -20.328 11.997 14.732 1.00 89.12 193 GLU A C 1
ATOM 1439 O O . GLU A 1 193 ? -20.243 12.955 15.497 1.00 89.12 193 GLU A O 1
ATOM 1444 N N . ARG A 1 194 ? -21.413 11.766 13.982 1.00 81.38 194 ARG A N 1
ATOM 1445 C CA . ARG A 1 194 ? -22.691 12.481 14.101 1.00 81.38 194 ARG A CA 1
ATOM 1446 C C . ARG A 1 194 ? -23.666 11.666 14.933 1.00 81.38 194 ARG A C 1
ATOM 1448 O O . ARG A 1 194 ? -24.409 12.300 15.707 1.00 81.38 194 ARG A O 1
#

Sequence (194 aa):
MATFFFAINPANLETSNGVRFGYGGTAGALLIGSLTLMLVHRRKESHLKAQLDHTYPVCPAGCPCAPVIHASFGVVSLVASGLLIWGIGFAGHVVQPEGTRFAWVLAVIGSALVTTGLGAHFQHLGKRFGRAAIVIGIASGAIWSVGYLLEAIDPSAGPLSSWYTYLFLCYGVGHLLTALTLVMVARRKFTLER